Protein AF-A0A9D6TRB8-F1 (afdb_monomer_lite)

Foldseek 3Di:
DDDDDDDDDDDDDDPDPPPPPDPPFDFFDQQDALLCLLVPLVSVVVRLVRLQVVLVVLVVPPVQCVDPVSVLLSLLSQLLSCVSVVVLVSNVVSQQVNLVPDPDPLCNLPRCLLSVLQNQLCVVPPPDFCLDPSSLVSSLVSSLVSLVPDDLDPSNLVVLVVVLVVLVPDDLVVLSCCSVVPLVVVCVVVVTDGSVSSSSSSVSSSCVRPVVSNSVSSNVSSVVSNVPHDDD

Sequence (232 aa):
MIRTLRIMTVLSSAMAVSLCPAREEPMFAMPAAPLELVSNEARFRSFAENVRTEVERLFGVPAAVDDRATLSLLLSTRVHLAHHFGDDEKAISTAAWIRTLQADPALRAFAGLTTLASVEARRQNPGMAPGDAKSRESFFREFTRQLASLPRTPAIAAMLRGQREKIAGLTKETLLAETRDVIIPALERRGHCGLAEADQLVRVRHRLVSILPVRTETLQALDAAIAARPAS

Structure (mmCIF, N/CA/C/O backbone):
data_AF-A0A9D6TRB8-F1
#
_entry.id   AF-A0A9D6TRB8-F1
#
loop_
_atom_site.group_PDB
_atom_site.id
_atom_site.type_symbol
_atom_site.label_atom_id
_atom_site.label_alt_id
_atom_site.label_comp_id
_atom_site.label_asym_id
_atom_site.label_entity_id
_atom_site.label_seq_id
_atom_site.pdbx_PDB_ins_code
_atom_site.Cartn_x
_atom_site.Cartn_y
_atom_site.Cartn_z
_atom_site.occupancy
_atom_site.B_iso_or_equiv
_atom_site.auth_seq_id
_atom_site.auth_comp_id
_atom_site.auth_asym_id
_atom_site.auth_atom_id
_atom_site.pdbx_PDB_model_num
ATOM 1 N N . MET A 1 1 ? -86.230 -27.610 -11.001 1.00 41.62 1 MET A N 1
ATOM 2 C CA . MET A 1 1 ? -85.222 -27.923 -12.038 1.00 41.62 1 MET A CA 1
ATOM 3 C C . MET A 1 1 ? -84.054 -26.965 -11.886 1.00 41.62 1 MET A C 1
ATOM 5 O O . MET A 1 1 ? -84.265 -25.773 -11.727 1.00 41.62 1 MET A O 1
ATOM 9 N N . ILE A 1 2 ? -82.854 -27.531 -11.836 1.00 36.84 2 ILE A N 1
ATOM 10 C CA . ILE A 1 2 ? -81.553 -26.916 -11.543 1.00 36.84 2 ILE A CA 1
ATOM 11 C C . ILE A 1 2 ? -81.000 -26.200 -12.791 1.00 36.84 2 ILE A C 1
ATOM 13 O O . ILE A 1 2 ? -81.105 -26.778 -13.870 1.00 36.84 2 ILE A O 1
ATOM 17 N N . ARG A 1 3 ? -80.364 -25.021 -12.637 1.00 36.47 3 ARG A N 1
ATOM 18 C CA . ARG A 1 3 ? -79.036 -24.642 -13.207 1.00 36.47 3 ARG A CA 1
ATOM 19 C C . ARG A 1 3 ? -78.731 -23.148 -12.969 1.00 36.47 3 ARG A C 1
ATOM 21 O O . ARG A 1 3 ? -79.470 -22.296 -13.434 1.00 36.47 3 ARG A O 1
ATOM 28 N N . THR A 1 4 ? -77.814 -22.796 -12.061 1.00 37.50 4 THR A N 1
ATOM 29 C CA . THR A 1 4 ? -76.340 -22.654 -12.212 1.00 37.50 4 THR A CA 1
ATOM 30 C C . THR A 1 4 ? -75.925 -21.239 -12.646 1.00 37.50 4 THR A C 1
ATOM 32 O O . THR A 1 4 ? -75.771 -20.971 -13.833 1.00 37.50 4 THR A O 1
ATOM 35 N N . LEU A 1 5 ? -75.673 -20.359 -11.667 1.00 35.06 5 LEU A N 1
ATOM 36 C CA . LEU A 1 5 ? -74.871 -19.143 -11.846 1.00 35.06 5 LEU A CA 1
ATOM 37 C C . LEU A 1 5 ? -73.410 -19.451 -11.486 1.00 35.06 5 LEU A C 1
ATOM 39 O O . LEU A 1 5 ? -73.113 -19.929 -10.392 1.00 35.06 5 LEU A O 1
ATOM 43 N N . ARG A 1 6 ? -72.505 -19.178 -12.426 1.00 42.34 6 ARG A N 1
ATOM 44 C CA . ARG A 1 6 ? -71.048 -19.225 -12.262 1.00 42.34 6 ARG A CA 1
ATOM 45 C C . ARG A 1 6 ? -70.606 -17.867 -11.706 1.00 42.34 6 ARG A C 1
ATOM 47 O O . ARG A 1 6 ? -70.752 -16.869 -12.401 1.00 42.34 6 ARG A O 1
ATOM 54 N N . ILE A 1 7 ? -70.065 -17.824 -10.491 1.00 40.56 7 ILE A N 1
ATOM 55 C CA . ILE A 1 7 ? -69.342 -16.652 -9.976 1.00 40.56 7 ILE A CA 1
ATOM 56 C C . ILE A 1 7 ? -67.868 -17.039 -9.892 1.00 40.56 7 ILE A C 1
ATOM 58 O O . ILE A 1 7 ? -67.504 -18.006 -9.227 1.00 40.56 7 ILE A O 1
ATOM 62 N N . MET A 1 8 ? -67.041 -16.313 -10.643 1.00 32.62 8 MET A N 1
ATOM 63 C CA . MET A 1 8 ? -65.587 -16.425 -10.635 1.00 32.62 8 MET A CA 1
ATOM 64 C C . MET A 1 8 ? -65.042 -15.842 -9.330 1.00 32.62 8 MET A C 1
ATOM 66 O O . MET A 1 8 ? -65.220 -14.659 -9.051 1.00 32.62 8 MET A O 1
ATOM 70 N N . THR A 1 9 ? -64.359 -16.666 -8.542 1.00 36.53 9 THR A N 1
ATOM 71 C CA . THR A 1 9 ? -63.548 -16.216 -7.410 1.00 36.53 9 THR A CA 1
ATOM 72 C C . THR A 1 9 ? -62.219 -15.685 -7.940 1.00 36.53 9 THR A C 1
ATOM 74 O O . THR A 1 9 ? -61.437 -16.429 -8.530 1.00 36.53 9 THR A O 1
ATOM 77 N N . VAL A 1 10 ? -61.960 -14.393 -7.738 1.00 37.56 10 VAL A N 1
ATOM 78 C CA . VAL A 1 10 ? -60.645 -13.781 -7.955 1.00 37.56 10 VAL A CA 1
ATOM 79 C C . VAL A 1 10 ? -59.776 -14.119 -6.744 1.00 37.56 10 VAL A C 1
ATOM 81 O O . VAL A 1 10 ? -59.992 -13.601 -5.651 1.00 37.56 10 VAL A O 1
ATOM 84 N N . LEU A 1 11 ? -58.808 -15.017 -6.929 1.00 35.69 11 LEU A N 1
ATOM 85 C CA . LEU A 1 11 ? -57.727 -15.243 -5.971 1.00 35.69 11 LEU A CA 1
ATOM 86 C C . LEU A 1 11 ? -56.734 -14.082 -6.087 1.00 35.69 11 LEU A C 1
ATOM 88 O O . LEU A 1 11 ? -55.970 -13.991 -7.046 1.00 35.69 11 LEU A O 1
ATOM 92 N N . SER A 1 12 ? -56.776 -13.179 -5.109 1.00 35.12 12 SER A N 1
ATOM 93 C CA . SER A 1 12 ? -55.742 -12.170 -4.892 1.00 35.12 12 SER A CA 1
ATOM 94 C C . SER A 1 12 ? -54.513 -12.858 -4.293 1.00 35.12 12 SER A C 1
ATOM 96 O O . SER A 1 12 ? -54.489 -13.184 -3.106 1.00 35.12 12 SER A O 1
ATOM 98 N N . SER A 1 13 ? -53.507 -13.136 -5.125 1.00 40.38 13 SER A N 1
ATOM 99 C CA . SER A 1 13 ? -52.179 -13.544 -4.662 1.00 40.38 13 SER A CA 1
ATOM 100 C C . SER A 1 13 ? -51.471 -12.335 -4.061 1.00 40.38 13 SER A C 1
ATOM 102 O O . SER A 1 13 ? -50.967 -11.476 -4.783 1.00 40.38 13 SER A O 1
ATOM 104 N N . ALA A 1 14 ? -51.409 -12.279 -2.732 1.00 39.12 14 ALA A N 1
ATOM 105 C CA . ALA A 1 14 ? -50.480 -11.407 -2.033 1.00 39.12 14 ALA A CA 1
ATOM 106 C C . ALA A 1 14 ? -49.049 -11.866 -2.356 1.00 39.12 14 ALA A C 1
ATOM 108 O O . ALA A 1 14 ? -48.602 -12.920 -1.901 1.00 39.12 14 ALA A O 1
ATOM 109 N N . MET A 1 15 ? -48.335 -11.090 -3.174 1.00 41.03 15 MET A N 1
ATOM 110 C CA . MET A 1 15 ? -46.894 -11.249 -3.324 1.00 41.03 15 MET A CA 1
ATOM 111 C C . MET A 1 15 ? -46.234 -10.895 -1.994 1.00 41.03 15 MET A C 1
ATOM 113 O O . MET A 1 15 ? -46.224 -9.736 -1.580 1.00 41.03 15 MET A O 1
ATOM 117 N N . ALA A 1 16 ? -45.676 -11.903 -1.329 1.00 42.03 16 ALA A N 1
ATOM 118 C CA . ALA A 1 16 ? -44.706 -11.689 -0.274 1.00 42.03 16 ALA A CA 1
ATOM 119 C C . ALA A 1 16 ? -43.491 -10.989 -0.898 1.00 42.03 16 ALA A C 1
ATOM 121 O O . ALA A 1 16 ? -42.696 -11.605 -1.608 1.00 42.03 16 ALA A O 1
ATOM 122 N N . VAL A 1 17 ? -43.374 -9.682 -0.661 1.00 41.81 17 VAL A N 1
ATOM 123 C CA . VAL A 1 17 ? -42.130 -8.947 -0.870 1.00 41.81 17 VAL A CA 1
ATOM 124 C C . VAL A 1 17 ? -41.112 -9.586 0.067 1.00 41.81 17 VAL A C 1
ATOM 126 O O . VAL A 1 17 ? -41.151 -9.382 1.279 1.00 41.81 17 VAL A O 1
ATOM 129 N N . SER A 1 18 ? -40.236 -10.420 -0.491 1.00 45.31 18 SER A N 1
ATOM 130 C CA . SER A 1 18 ? -39.032 -10.861 0.197 1.00 45.31 18 SER A CA 1
ATOM 131 C C . SER A 1 18 ? -38.157 -9.623 0.370 1.00 45.31 18 SER A C 1
ATOM 133 O O . SER A 1 18 ? -37.442 -9.203 -0.537 1.00 45.31 18 SER A O 1
ATOM 135 N N . LEU A 1 19 ? -38.309 -8.969 1.519 1.00 42.06 19 LEU A N 1
ATOM 136 C CA . LEU A 1 19 ? -37.382 -7.957 1.987 1.00 42.06 19 LEU A CA 1
ATOM 137 C C . LEU A 1 19 ? -36.061 -8.688 2.226 1.00 42.06 19 LEU A C 1
ATOM 139 O O . LEU A 1 19 ? -35.900 -9.359 3.244 1.00 42.06 19 LEU A O 1
ATOM 143 N N . CYS A 1 20 ? -35.128 -8.602 1.275 1.00 38.22 20 CYS A N 1
ATOM 144 C CA . CYS A 1 20 ? -33.730 -8.873 1.588 1.00 38.22 20 CYS A CA 1
ATOM 145 C C . CYS A 1 20 ? -33.394 -8.056 2.844 1.00 38.22 20 CYS A C 1
ATOM 147 O O . CYS A 1 20 ? -33.641 -6.844 2.833 1.00 38.22 20 CYS A O 1
ATOM 149 N N . PRO A 1 21 ? -32.880 -8.670 3.924 1.00 47.03 21 PRO A N 1
ATOM 150 C CA . PRO A 1 21 ? -32.434 -7.897 5.069 1.00 47.03 21 PRO A CA 1
ATOM 151 C C . PRO A 1 21 ? -31.421 -6.867 4.569 1.00 47.03 21 PRO A C 1
ATOM 153 O O . PRO A 1 21 ? -30.552 -7.189 3.751 1.00 47.03 21 PRO A O 1
ATOM 156 N N . ALA A 1 22 ? -31.594 -5.614 4.996 1.00 51.00 22 ALA A N 1
ATOM 157 C CA . ALA A 1 22 ? -30.673 -4.539 4.671 1.00 51.00 22 ALA A CA 1
ATOM 158 C C . ALA A 1 22 ? -29.252 -5.023 4.974 1.00 51.00 22 ALA A C 1
ATOM 160 O O . ALA A 1 22 ? -28.992 -5.569 6.045 1.00 51.00 22 ALA A O 1
ATOM 161 N N . ARG A 1 23 ? -28.360 -4.897 3.992 1.00 61.97 23 ARG A N 1
ATOM 162 C CA . ARG A 1 23 ? -26.969 -5.332 4.103 1.00 61.97 23 ARG A CA 1
ATOM 163 C C . ARG A 1 23 ? -26.335 -4.508 5.223 1.00 61.97 23 ARG A C 1
ATOM 165 O O . ARG A 1 23 ? -26.042 -3.338 5.008 1.00 61.97 23 ARG A O 1
ATOM 172 N N . GLU A 1 24 ? -26.215 -5.083 6.419 1.00 69.06 24 GLU A N 1
ATOM 173 C CA . GLU A 1 24 ? -25.592 -4.406 7.556 1.00 69.06 24 GLU A CA 1
ATOM 174 C C . GLU A 1 24 ? -24.147 -4.086 7.184 1.00 69.06 24 GLU A C 1
ATOM 176 O O . GLU A 1 24 ? -23.311 -4.972 6.994 1.00 69.06 24 GLU A O 1
ATOM 181 N N . GLU A 1 25 ? -23.880 -2.801 6.983 1.00 82.06 25 GLU A N 1
ATOM 182 C CA . GLU A 1 25 ? -22.551 -2.320 6.657 1.00 82.06 25 GLU A CA 1
ATOM 183 C C . GLU A 1 25 ? -21.696 -2.306 7.927 1.00 82.06 25 GLU A C 1
ATOM 185 O O . GLU A 1 25 ? -22.164 -1.824 8.963 1.00 82.06 25 GLU A O 1
ATOM 190 N N . PRO A 1 26 ? -20.449 -2.806 7.880 1.00 87.94 26 PRO A N 1
ATOM 191 C CA . PRO A 1 26 ? -19.580 -2.789 9.046 1.00 87.94 26 PRO A CA 1
ATOM 192 C C . PRO A 1 26 ? -19.335 -1.355 9.520 1.00 87.94 26 PRO A C 1
ATOM 194 O O . PRO A 1 26 ? -19.038 -0.458 8.726 1.00 87.94 26 PRO A O 1
ATOM 197 N N . MET A 1 27 ? -19.420 -1.162 10.833 1.00 92.88 27 MET A N 1
ATOM 198 C CA . MET A 1 27 ? -19.108 0.097 11.498 1.00 92.88 27 MET A CA 1
ATOM 199 C C . MET A 1 27 ? -17.878 -0.095 12.378 1.00 92.88 27 MET A C 1
ATOM 201 O O . MET A 1 27 ? -17.864 -0.953 13.260 1.00 92.88 27 MET A O 1
ATOM 205 N N . PHE A 1 28 ? -16.854 0.724 12.159 1.00 94.75 28 PHE A 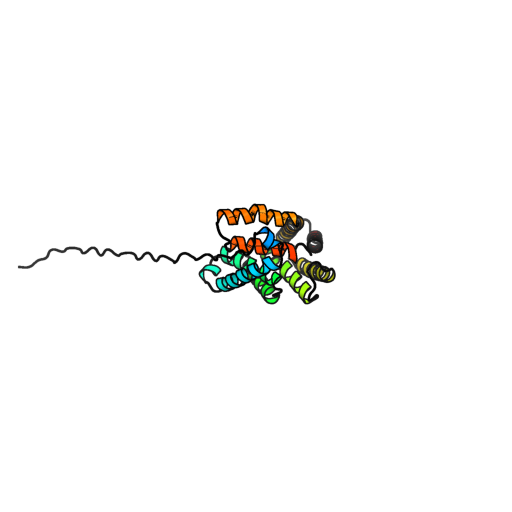N 1
ATOM 206 C CA . PHE A 1 28 ? -15.590 0.621 12.882 1.00 94.75 28 PHE A CA 1
ATOM 207 C C . PHE A 1 28 ? -15.508 1.691 13.970 1.00 94.75 28 PHE A C 1
ATOM 209 O O . PHE A 1 28 ? -15.674 2.886 13.713 1.00 94.75 28 PHE A O 1
ATOM 216 N N . ALA A 1 29 ? -15.224 1.263 15.201 1.00 93.12 29 ALA A N 1
ATOM 217 C CA . ALA A 1 29 ? -15.011 2.180 16.313 1.00 93.12 29 ALA A CA 1
ATOM 218 C C . ALA A 1 29 ? -13.702 2.959 16.120 1.00 93.12 29 ALA A C 1
ATOM 220 O O . ALA A 1 29 ? -12.655 2.371 15.853 1.00 93.12 29 ALA A O 1
ATOM 221 N N . MET A 1 30 ? -13.755 4.278 16.297 1.00 94.62 30 MET A N 1
ATOM 222 C CA . MET A 1 30 ? -12.617 5.183 16.119 1.00 94.62 30 MET A CA 1
ATOM 223 C C . MET A 1 30 ? -12.086 5.618 17.495 1.00 94.62 30 MET A C 1
ATOM 225 O O . MET A 1 30 ? -12.679 6.500 18.114 1.00 94.62 30 MET A O 1
ATOM 229 N N . PRO A 1 31 ? -10.987 5.029 18.009 1.00 94.06 31 PRO A N 1
ATOM 230 C CA . PRO A 1 31 ? -10.492 5.324 19.358 1.00 94.06 31 PRO A CA 1
ATOM 231 C C . PRO A 1 31 ? -9.765 6.675 19.469 1.00 94.06 31 PRO A C 1
ATOM 233 O O . PRO A 1 31 ? -9.330 7.051 20.556 1.00 94.06 31 PRO A O 1
ATOM 236 N N . ALA A 1 32 ? -9.577 7.374 18.349 1.00 96.00 32 ALA A N 1
ATOM 237 C CA . ALA A 1 32 ? -8.948 8.684 18.259 1.00 96.00 32 ALA A CA 1
ATOM 238 C C . ALA A 1 32 ? -9.371 9.387 16.959 1.00 96.00 32 ALA A C 1
ATOM 240 O O . ALA A 1 32 ? -9.968 8.772 16.070 1.00 96.00 32 ALA A O 1
ATOM 241 N N . ALA A 1 33 ? -9.023 10.668 16.827 1.00 97.31 33 ALA A N 1
ATOM 242 C CA . ALA A 1 33 ? -9.249 11.416 15.594 1.00 97.31 33 ALA A CA 1
ATOM 243 C C . ALA A 1 33 ? -8.442 10.818 14.415 1.00 97.31 33 ALA A C 1
ATOM 245 O O . ALA A 1 33 ? -7.325 10.338 14.631 1.00 97.31 33 ALA A O 1
ATOM 246 N N . PRO A 1 34 ? -8.932 10.897 13.160 1.00 97.81 34 PRO A N 1
ATOM 247 C CA . PRO A 1 34 ? -8.269 10.322 11.980 1.00 97.81 34 PRO A CA 1
ATOM 248 C C . PRO A 1 34 ? -6.774 10.643 11.844 1.00 97.81 34 PRO A C 1
ATOM 250 O O . PRO A 1 34 ? -5.964 9.755 11.586 1.00 97.81 34 PRO A O 1
ATOM 253 N N . LEU A 1 35 ? -6.386 11.900 12.079 1.00 98.06 35 LEU A N 1
ATOM 254 C CA . LEU A 1 35 ? -4.984 12.326 12.032 1.00 98.06 35 LEU A CA 1
ATOM 255 C C . LEU A 1 35 ? -4.116 11.673 13.114 1.00 98.06 35 LEU A C 1
ATOM 257 O O . LEU A 1 35 ? -2.961 11.321 12.854 1.00 98.06 35 LEU A O 1
ATOM 261 N N . GLU A 1 36 ? -4.662 11.506 14.319 1.00 97.50 36 GLU A N 1
ATOM 262 C CA . GLU A 1 36 ? -3.974 10.823 15.413 1.00 97.50 36 GLU A CA 1
ATOM 263 C C . GLU A 1 36 ? -3.849 9.328 15.104 1.00 97.50 36 GLU A C 1
ATOM 265 O O . GLU A 1 36 ? -2.770 8.768 15.287 1.00 97.50 36 GLU A O 1
ATOM 270 N N . LEU A 1 37 ? -4.892 8.702 14.543 1.00 97.06 37 LEU A N 1
ATOM 271 C CA . LEU A 1 37 ? -4.861 7.294 14.134 1.00 97.06 37 LEU A CA 1
ATOM 272 C C . LEU A 1 37 ? -3.761 7.009 13.113 1.00 97.06 37 LEU A C 1
ATOM 274 O O . LEU A 1 37 ? -3.006 6.062 13.288 1.00 97.06 37 LEU A O 1
ATOM 278 N N . VAL A 1 38 ? -3.618 7.809 12.055 1.00 97.75 38 VAL A N 1
ATOM 279 C CA . VAL A 1 38 ? -2.589 7.524 11.035 1.00 97.75 38 VAL A CA 1
ATOM 280 C C . VAL A 1 38 ? -1.168 7.843 11.518 1.00 97.75 38 VAL A C 1
ATOM 282 O O . VAL A 1 38 ? -0.194 7.280 11.007 1.00 97.75 38 VAL A O 1
ATOM 285 N N . SER A 1 39 ? -1.023 8.704 12.528 1.00 96.69 39 SER A N 1
ATOM 286 C CA . SER A 1 39 ? 0.282 9.191 12.998 1.00 96.69 39 SER A CA 1
ATOM 287 C C . SER A 1 39 ? 0.816 8.436 14.218 1.00 96.69 39 SER A C 1
ATOM 289 O O . SER A 1 39 ? 2.027 8.232 14.322 1.00 96.69 39 SER A O 1
ATOM 291 N N . ASN A 1 40 ? -0.055 7.979 15.119 1.00 96.50 40 ASN A N 1
ATOM 292 C CA . ASN A 1 40 ? 0.312 7.346 16.384 1.00 96.50 40 ASN A CA 1
ATOM 293 C C . ASN A 1 40 ? 0.116 5.825 16.325 1.00 96.50 40 ASN A C 1
ATOM 295 O O . ASN A 1 40 ? -0.984 5.332 16.093 1.00 96.50 40 ASN A O 1
ATOM 299 N N . GLU A 1 41 ? 1.181 5.066 16.584 1.00 95.50 41 GLU A N 1
ATOM 300 C CA . GLU A 1 41 ? 1.144 3.604 16.510 1.00 95.50 41 GLU A CA 1
ATOM 301 C C . GLU A 1 41 ? 0.200 2.958 17.526 1.00 95.50 41 GLU A C 1
ATOM 303 O O . GLU A 1 41 ? -0.554 2.060 17.162 1.00 95.50 41 GLU A O 1
ATOM 308 N N . ALA A 1 42 ? 0.223 3.410 18.780 1.00 94.88 42 ALA A N 1
ATOM 309 C CA . ALA A 1 42 ? -0.594 2.823 19.837 1.00 94.88 42 ALA A CA 1
ATOM 310 C C . ALA A 1 42 ? -2.088 3.026 19.552 1.00 94.88 42 ALA A C 1
ATOM 312 O O . ALA A 1 42 ? -2.875 2.091 19.674 1.00 94.88 42 ALA A O 1
ATOM 313 N N . ARG A 1 43 ? -2.466 4.227 19.094 1.00 95.06 43 ARG A N 1
ATOM 314 C CA . ARG A 1 43 ? -3.847 4.531 18.689 1.00 95.06 43 ARG A CA 1
ATOM 315 C C . ARG A 1 43 ? -4.266 3.740 17.458 1.00 95.06 43 ARG A C 1
ATOM 317 O O . ARG A 1 43 ? -5.365 3.188 17.433 1.00 95.06 43 ARG A O 1
ATOM 324 N N . PHE A 1 44 ? -3.382 3.655 16.464 1.00 98.00 44 PHE A N 1
ATOM 325 C CA . PHE A 1 44 ? -3.643 2.881 15.258 1.00 98.00 44 PHE A CA 1
ATOM 326 C C . PHE A 1 44 ? -3.856 1.401 15.564 1.00 98.00 44 PHE A C 1
ATOM 328 O O . PHE A 1 44 ? -4.736 0.789 14.972 1.00 98.00 44 PHE A O 1
ATOM 335 N N . ARG A 1 45 ? -3.074 0.820 16.480 1.00 97.06 45 ARG A N 1
ATOM 336 C CA . ARG A 1 45 ? -3.107 -0.620 16.753 1.00 97.06 45 ARG A CA 1
ATOM 337 C C . ARG A 1 45 ? -4.485 -1.088 17.211 1.00 97.06 45 ARG A C 1
ATOM 339 O O . ARG A 1 45 ? -5.014 -2.027 16.627 1.00 97.06 45 ARG A O 1
ATOM 346 N N . SER A 1 46 ? -5.100 -0.395 18.171 1.00 94.81 46 SER A N 1
ATOM 347 C CA . SER A 1 46 ? -6.449 -0.738 18.647 1.00 94.81 46 SER A CA 1
ATOM 348 C C . SER A 1 46 ? -7.505 -0.623 17.543 1.00 94.81 46 SER A C 1
ATOM 350 O O . SER A 1 46 ? -8.381 -1.477 17.427 1.00 94.81 46 SER A O 1
ATOM 352 N N . PHE A 1 47 ? -7.401 0.404 16.694 1.00 97.94 47 PHE A N 1
ATOM 353 C CA . PHE A 1 47 ? -8.258 0.534 15.515 1.00 97.94 47 PHE A CA 1
ATOM 354 C C . PHE A 1 47 ? -8.037 -0.627 14.530 1.00 97.94 47 PHE A C 1
ATOM 356 O O . PHE A 1 47 ? -8.984 -1.294 14.123 1.00 97.94 47 PHE A O 1
ATOM 363 N N . ALA A 1 48 ? -6.782 -0.927 14.199 1.00 98.31 48 ALA A N 1
ATOM 364 C CA . ALA A 1 48 ? -6.395 -1.977 13.265 1.00 98.31 48 ALA A CA 1
ATOM 365 C C . ALA A 1 48 ? -6.817 -3.381 13.727 1.00 98.31 48 ALA A C 1
ATOM 367 O O . ALA A 1 48 ? -7.162 -4.211 12.890 1.00 98.31 48 ALA A O 1
ATOM 368 N N . GLU A 1 49 ? -6.814 -3.662 15.031 1.00 97.62 49 GLU A N 1
ATOM 369 C CA . GLU A 1 49 ? -7.294 -4.932 15.593 1.00 97.62 49 GLU A CA 1
ATOM 370 C C . GLU A 1 49 ? -8.802 -5.113 15.397 1.00 97.62 49 GLU A C 1
ATOM 372 O O . GLU A 1 49 ? -9.242 -6.191 14.980 1.00 97.62 49 GLU A O 1
ATOM 377 N N . ASN A 1 50 ? -9.582 -4.052 15.635 1.00 96.69 50 ASN A N 1
ATOM 378 C CA . ASN A 1 50 ? -11.018 -4.035 15.361 1.00 96.69 50 ASN A CA 1
ATOM 379 C C . ASN A 1 50 ? -11.278 -4.249 13.861 1.00 96.69 50 ASN A C 1
ATOM 381 O O . ASN A 1 50 ? -11.978 -5.193 13.487 1.00 96.69 50 ASN A O 1
ATOM 385 N N . VAL A 1 51 ? -10.616 -3.460 13.004 1.00 98.19 51 VAL A N 1
ATOM 386 C CA . VAL A 1 51 ? -10.766 -3.565 11.546 1.00 98.19 51 VAL A CA 1
ATOM 387 C C . VAL A 1 51 ? -10.380 -4.955 11.049 1.00 98.19 51 VAL A C 1
ATOM 389 O O . VAL A 1 51 ? -11.107 -5.542 10.253 1.00 98.19 51 VAL A O 1
ATOM 392 N N . ARG A 1 52 ? -9.272 -5.525 11.538 1.00 97.94 52 ARG A N 1
ATOM 393 C CA . ARG A 1 52 ? -8.832 -6.881 11.177 1.00 97.94 52 ARG A CA 1
ATOM 394 C C . ARG A 1 52 ? -9.892 -7.919 11.511 1.00 97.94 52 ARG A C 1
ATOM 396 O O . ARG A 1 52 ? -10.184 -8.764 10.674 1.00 97.94 52 ARG A O 1
ATOM 403 N N . THR A 1 53 ? -10.438 -7.864 12.722 1.00 96.62 53 THR A N 1
ATOM 404 C CA . THR A 1 53 ? -11.435 -8.834 13.194 1.00 96.62 53 THR A CA 1
ATOM 405 C C . THR A 1 53 ? -12.665 -8.818 12.295 1.00 96.62 53 THR A C 1
ATOM 407 O O . THR A 1 53 ? -13.111 -9.864 11.826 1.00 96.62 53 THR A O 1
ATOM 410 N N . GLU A 1 54 ? -13.159 -7.625 11.987 1.00 96.19 54 GLU A N 1
ATOM 411 C CA . GLU A 1 54 ? -14.363 -7.462 11.185 1.00 96.19 54 GLU A CA 1
ATOM 412 C C . GLU A 1 54 ? -14.129 -7.773 9.698 1.00 96.19 54 GLU A C 1
ATOM 414 O O . GLU A 1 54 ? -14.952 -8.433 9.068 1.00 96.19 54 GLU A O 1
ATOM 419 N N . VAL A 1 55 ? -12.973 -7.405 9.136 1.00 96.50 55 VAL A N 1
ATOM 420 C CA . VAL A 1 55 ? -12.591 -7.787 7.765 1.00 96.50 55 VAL A CA 1
ATOM 421 C C . VAL A 1 55 ? -12.527 -9.307 7.610 1.00 96.50 55 VAL A C 1
ATOM 423 O O . VAL A 1 55 ? -13.053 -9.841 6.635 1.00 96.50 55 VAL A O 1
ATOM 426 N N . GLU A 1 56 ? -11.924 -10.023 8.563 1.00 96.31 56 GLU A N 1
ATOM 427 C CA . GLU A 1 56 ? -11.866 -11.492 8.526 1.00 96.31 56 GLU A CA 1
ATOM 428 C C . GLU A 1 56 ? -13.261 -12.118 8.680 1.00 96.31 56 GLU A C 1
ATOM 430 O O . GLU A 1 56 ? -13.575 -13.077 7.976 1.00 96.31 56 GLU A O 1
ATOM 435 N N . ARG A 1 57 ? -14.138 -11.535 9.511 1.00 95.62 57 ARG A N 1
ATOM 436 C CA . ARG A 1 57 ? -15.549 -11.946 9.605 1.00 95.62 57 ARG A CA 1
ATOM 437 C C . ARG A 1 57 ? -16.275 -11.786 8.265 1.00 95.62 57 ARG A C 1
ATOM 439 O O . ARG A 1 57 ? -16.997 -12.693 7.853 1.00 95.62 57 ARG A O 1
ATOM 446 N N . LEU A 1 58 ? -16.069 -10.666 7.567 1.00 94.56 58 LEU A N 1
ATOM 447 C CA . LEU A 1 58 ? -16.728 -10.359 6.292 1.00 94.56 58 LEU A CA 1
ATOM 448 C C . LEU A 1 58 ? -16.300 -11.283 5.146 1.00 94.56 58 LEU A C 1
ATOM 450 O O . LEU A 1 58 ? -17.114 -11.551 4.267 1.00 94.56 58 LEU A O 1
ATOM 454 N N . PHE A 1 59 ? -15.087 -11.844 5.169 1.00 94.19 59 PHE A N 1
ATOM 455 C CA . PHE A 1 59 ? -14.709 -12.897 4.214 1.00 94.19 59 PHE A CA 1
ATOM 456 C C . PHE A 1 59 ? -15.556 -14.173 4.356 1.00 94.19 59 PHE A C 1
ATOM 458 O O . PHE A 1 59 ? -15.663 -14.934 3.397 1.00 94.19 59 PHE A O 1
ATOM 465 N N . GLY A 1 60 ? -16.178 -14.401 5.519 1.00 92.06 60 GLY A N 1
ATOM 466 C CA . GLY A 1 60 ? -17.135 -15.487 5.746 1.00 92.06 60 GLY A CA 1
ATOM 467 C C . GLY A 1 60 ? -18.576 -15.165 5.330 1.00 92.06 60 GLY A C 1
ATOM 468 O O . GLY A 1 60 ? -19.447 -16.019 5.476 1.00 92.06 60 GLY A O 1
ATOM 469 N N . VAL A 1 61 ? -18.854 -13.954 4.832 1.00 90.44 61 VAL A N 1
ATOM 470 C CA . VAL A 1 61 ? -20.197 -13.512 4.430 1.00 90.44 61 VAL A CA 1
ATOM 471 C C . VAL A 1 61 ? -20.310 -13.558 2.899 1.00 90.44 61 VAL A C 1
ATOM 473 O O . VAL A 1 61 ? -19.708 -12.709 2.240 1.00 90.44 61 VAL A O 1
ATOM 476 N N . PRO A 1 62 ? -21.112 -14.472 2.307 1.00 87.38 62 PRO A N 1
ATOM 477 C CA . PRO A 1 62 ? -21.217 -14.628 0.849 1.00 87.38 62 PRO A CA 1
ATOM 478 C C . PRO A 1 62 ? -21.509 -13.314 0.119 1.00 87.38 62 PRO A C 1
ATOM 480 O O . PRO A 1 62 ? -20.780 -12.911 -0.781 1.00 87.38 62 PRO A O 1
ATOM 483 N N . ALA A 1 63 ? -22.488 -12.551 0.618 1.00 82.75 63 ALA A N 1
ATOM 484 C CA . ALA A 1 63 ? -22.855 -11.274 0.021 1.00 82.75 63 ALA A CA 1
ATOM 485 C C . ALA A 1 63 ? -21.683 -10.281 -0.040 1.00 82.75 63 ALA A C 1
ATOM 487 O O . ALA A 1 63 ? -21.640 -9.463 -0.950 1.00 82.75 63 ALA A O 1
ATOM 488 N N . ALA A 1 64 ? -20.745 -10.299 0.913 1.00 83.38 64 ALA A N 1
ATOM 489 C CA . ALA A 1 64 ? -19.592 -9.398 0.915 1.00 83.38 64 ALA A CA 1
ATOM 490 C C . ALA A 1 64 ? -18.528 -9.803 -0.119 1.00 83.38 64 ALA A C 1
ATOM 492 O O . ALA A 1 64 ? -17.907 -8.927 -0.719 1.00 83.38 64 ALA A O 1
ATOM 493 N N . VAL A 1 65 ? -18.343 -11.107 -0.352 1.00 87.69 65 VAL A N 1
ATOM 494 C CA . VAL A 1 65 ? -17.347 -11.628 -1.302 1.00 87.69 65 VAL A CA 1
ATOM 495 C C . VAL A 1 65 ? -17.851 -11.670 -2.747 1.00 87.69 65 VAL A C 1
ATOM 497 O O . VAL A 1 65 ? -17.041 -11.549 -3.664 1.00 87.69 65 VAL A O 1
ATOM 500 N N . ASP A 1 66 ? -19.167 -11.766 -2.954 1.00 90.19 66 ASP A N 1
ATOM 501 C CA . ASP A 1 66 ? -19.782 -11.761 -4.289 1.00 90.19 66 ASP A CA 1
ATOM 502 C C . ASP A 1 66 ? -19.784 -10.363 -4.932 1.00 90.19 66 ASP A C 1
ATOM 504 O O . ASP A 1 66 ? -19.748 -10.221 -6.157 1.00 90.19 66 ASP A O 1
ATOM 508 N N . ASP A 1 67 ? -19.783 -9.304 -4.118 1.00 91.62 67 ASP A N 1
ATOM 509 C CA . ASP A 1 67 ? -19.646 -7.936 -4.608 1.00 91.62 67 ASP A CA 1
ATOM 510 C C . ASP A 1 67 ? -18.175 -7.569 -4.829 1.00 91.62 67 ASP A C 1
ATOM 512 O O . ASP A 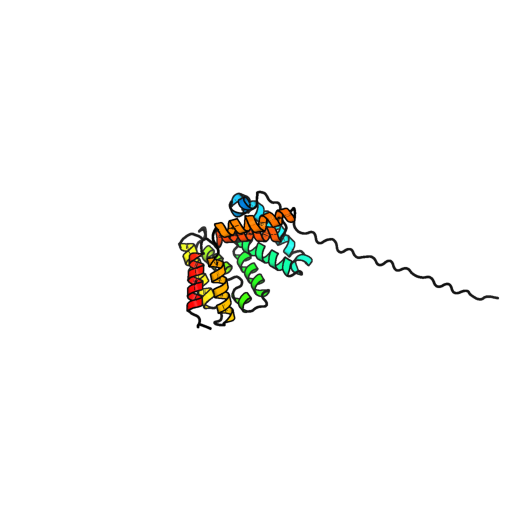1 67 ? -17.401 -7.379 -3.887 1.00 91.62 67 ASP A O 1
ATOM 516 N N . ARG A 1 68 ? -17.793 -7.392 -6.098 1.00 92.00 68 ARG A N 1
ATOM 517 C CA . ARG A 1 68 ? -16.408 -7.108 -6.500 1.00 92.00 68 ARG A CA 1
ATOM 518 C C . ARG A 1 68 ? -15.832 -5.857 -5.830 1.00 92.00 68 ARG A C 1
ATOM 520 O O . ARG A 1 68 ? -14.633 -5.838 -5.533 1.00 92.00 68 ARG A O 1
ATOM 527 N N . ALA A 1 69 ? -16.643 -4.820 -5.619 1.00 92.06 69 ALA A N 1
ATOM 528 C CA . ALA A 1 69 ? -16.189 -3.586 -4.981 1.00 92.06 69 ALA A CA 1
ATOM 529 C C . ALA A 1 69 ? -15.844 -3.832 -3.505 1.00 92.06 69 ALA A C 1
ATOM 531 O O . ALA A 1 69 ? -14.722 -3.542 -3.080 1.00 92.06 69 ALA A O 1
ATOM 532 N N . THR A 1 70 ? -16.763 -4.454 -2.761 1.00 94.06 70 THR A N 1
ATOM 533 C CA . THR A 1 70 ? -16.543 -4.848 -1.362 1.00 94.06 70 THR A CA 1
ATOM 534 C C . THR A 1 70 ? -15.356 -5.799 -1.226 1.00 94.06 70 THR A C 1
ATOM 536 O O . THR A 1 70 ? -14.458 -5.527 -0.431 1.00 94.06 70 THR A O 1
ATOM 539 N N . LEU A 1 71 ? -15.269 -6.856 -2.043 1.00 95.56 71 LEU A N 1
ATOM 540 C CA . LEU A 1 71 ? -14.145 -7.797 -2.009 1.00 95.56 71 LEU A CA 1
ATOM 541 C C . LEU A 1 71 ? -12.797 -7.097 -2.244 1.00 95.56 71 LEU A C 1
ATOM 543 O O . LEU A 1 71 ? -11.814 -7.388 -1.562 1.00 95.56 71 LEU A O 1
ATOM 547 N N . SER A 1 72 ? -12.743 -6.147 -3.181 1.00 94.69 72 SER A N 1
ATOM 548 C CA . SER A 1 72 ? -11.518 -5.388 -3.461 1.00 94.69 72 SER A CA 1
ATOM 549 C C . SER A 1 72 ? -11.076 -4.548 -2.258 1.00 94.69 72 SER A C 1
ATOM 551 O O . SER A 1 72 ? -9.882 -4.512 -1.949 1.00 94.69 72 SER A O 1
ATOM 553 N N . LEU A 1 73 ? -12.021 -3.915 -1.552 1.00 95.69 73 LEU A N 1
ATOM 554 C CA . LEU A 1 73 ? -11.740 -3.187 -0.312 1.00 95.69 73 LEU A CA 1
ATOM 555 C C . LEU A 1 73 ? -11.286 -4.133 0.803 1.00 95.69 73 LEU A C 1
ATOM 557 O O . LEU A 1 73 ? -10.269 -3.869 1.435 1.00 95.69 73 LEU A O 1
ATOM 561 N N . LEU A 1 74 ? -11.965 -5.267 1.002 1.00 97.81 74 LEU A N 1
ATOM 562 C CA . LEU A 1 74 ? -11.582 -6.257 2.014 1.00 97.81 74 LEU A CA 1
ATOM 563 C C . LEU A 1 74 ? -10.150 -6.762 1.803 1.00 97.81 74 LEU A C 1
ATOM 565 O O . LEU A 1 74 ? -9.366 -6.819 2.751 1.00 97.81 74 LEU A O 1
ATOM 569 N N . LEU A 1 75 ? -9.780 -7.093 0.563 1.00 98.31 75 LEU A N 1
ATOM 570 C CA . LEU A 1 75 ? -8.432 -7.561 0.233 1.00 98.31 75 LEU A CA 1
ATOM 571 C C . LEU A 1 75 ? -7.378 -6.462 0.394 1.00 98.31 75 LEU A C 1
ATOM 573 O O . LEU A 1 75 ? -6.303 -6.727 0.934 1.00 98.31 75 LEU A O 1
ATOM 577 N N . SER A 1 76 ? -7.691 -5.235 -0.034 1.00 97.62 76 SER A N 1
ATOM 578 C CA . SER A 1 76 ? -6.837 -4.059 0.168 1.00 97.62 76 SER A CA 1
ATOM 579 C C . SER A 1 76 ? -6.568 -3.817 1.656 1.00 97.62 76 SER A C 1
ATOM 581 O O . SER A 1 76 ? -5.413 -3.732 2.077 1.00 97.62 76 SER A O 1
ATOM 583 N N . THR A 1 77 ? -7.613 -3.790 2.480 1.00 98.44 77 THR A N 1
ATOM 584 C CA . THR A 1 77 ? -7.480 -3.616 3.928 1.00 98.44 77 THR A CA 1
ATOM 585 C C . THR A 1 77 ? -6.689 -4.763 4.549 1.00 98.44 77 THR A C 1
ATOM 587 O O . THR A 1 77 ? -5.750 -4.523 5.311 1.00 98.44 77 THR A O 1
ATOM 590 N N . ARG A 1 78 ? -6.996 -6.015 4.183 1.00 98.69 78 ARG A N 1
ATOM 591 C CA . ARG A 1 78 ? -6.339 -7.208 4.735 1.00 98.69 78 ARG A CA 1
ATOM 592 C C . ARG A 1 78 ? -4.837 -7.239 4.461 1.00 98.69 78 ARG A C 1
ATOM 594 O O . ARG A 1 78 ? -4.081 -7.525 5.386 1.00 98.69 78 ARG A O 1
ATOM 601 N N . VAL A 1 79 ? -4.381 -6.920 3.244 1.00 98.75 79 VAL A N 1
ATOM 602 C CA . VAL A 1 79 ? -2.937 -6.952 2.932 1.00 98.75 79 VAL A CA 1
ATOM 603 C C . VAL A 1 79 ? -2.164 -5.875 3.700 1.00 98.75 79 VAL A C 1
ATOM 605 O O . VAL A 1 79 ? -1.078 -6.139 4.218 1.00 98.75 79 VAL A O 1
ATOM 608 N N . HIS A 1 80 ? -2.732 -4.677 3.854 1.00 98.62 80 HIS A N 1
ATOM 609 C CA . HIS A 1 80 ? -2.097 -3.611 4.629 1.00 98.62 80 HIS A CA 1
ATOM 610 C C . HIS A 1 80 ? -2.071 -3.924 6.133 1.00 98.62 80 HIS A C 1
ATOM 612 O O . HIS A 1 80 ? -1.052 -3.691 6.788 1.00 98.62 80 HIS A O 1
ATOM 618 N N . LEU A 1 81 ? -3.151 -4.494 6.679 1.00 98.69 81 LEU A N 1
ATOM 619 C CA . LEU A 1 81 ? -3.184 -4.958 8.069 1.00 98.69 81 LEU A CA 1
ATOM 620 C C . LEU A 1 81 ? -2.176 -6.084 8.306 1.00 98.69 81 LEU A C 1
ATOM 622 O O . LEU A 1 81 ? -1.475 -6.061 9.314 1.00 98.69 81 LEU A O 1
ATOM 626 N N . ALA A 1 82 ? -2.044 -7.027 7.371 1.00 98.50 82 ALA A N 1
ATOM 627 C CA . ALA A 1 82 ? -1.049 -8.090 7.462 1.00 98.50 82 ALA A CA 1
ATOM 628 C C . ALA A 1 82 ? 0.377 -7.519 7.563 1.00 98.50 82 ALA A C 1
ATOM 630 O O . ALA A 1 82 ? 1.133 -7.904 8.452 1.00 98.50 82 ALA A O 1
ATOM 631 N N . HIS A 1 83 ? 0.717 -6.505 6.759 1.00 98.06 83 HIS A N 1
ATOM 632 C CA . HIS A 1 83 ? 1.991 -5.792 6.905 1.00 98.06 83 HIS A CA 1
ATOM 633 C C . HIS A 1 83 ? 2.155 -5.102 8.262 1.00 98.06 83 HIS A C 1
ATOM 635 O O . HIS A 1 83 ? 3.262 -5.110 8.810 1.00 98.06 83 HIS A O 1
ATOM 641 N N . HIS A 1 84 ? 1.083 -4.499 8.785 1.00 97.06 84 HIS A N 1
ATOM 642 C CA . HIS A 1 84 ? 1.108 -3.807 10.072 1.00 97.06 84 HIS A CA 1
ATOM 643 C C . HIS A 1 84 ? 1.365 -4.767 11.239 1.00 97.06 84 HIS A C 1
ATOM 645 O O . HIS A 1 84 ? 2.163 -4.457 12.118 1.00 97.06 84 HIS A O 1
ATOM 651 N N . PHE A 1 85 ? 0.739 -5.944 11.215 1.00 97.12 85 PHE A N 1
ATOM 652 C CA . PHE A 1 85 ? 0.910 -6.972 12.243 1.00 97.12 85 PHE A CA 1
ATOM 653 C C . PHE A 1 85 ? 2.103 -7.908 11.995 1.00 97.12 85 PHE A C 1
ATOM 655 O O . PHE A 1 85 ? 2.347 -8.791 12.810 1.00 97.12 85 PHE A O 1
ATOM 662 N N . GLY A 1 86 ? 2.847 -7.731 10.897 1.00 96.69 86 GLY A N 1
ATOM 663 C CA . GLY A 1 86 ? 3.955 -8.621 10.534 1.00 96.69 86 GLY A CA 1
ATOM 664 C C . GLY A 1 86 ? 3.514 -10.041 10.162 1.00 96.69 86 GLY A C 1
ATOM 665 O O . GLY A 1 86 ? 4.301 -10.973 10.285 1.00 96.69 86 GLY A O 1
ATOM 666 N N . ASP A 1 87 ? 2.266 -10.213 9.724 1.00 98.06 87 ASP A N 1
ATOM 667 C CA . ASP A 1 87 ? 1.719 -11.490 9.262 1.00 98.06 87 ASP A CA 1
ATOM 668 C C . ASP A 1 87 ? 2.103 -11.712 7.791 1.00 98.06 87 ASP A C 1
ATOM 670 O O . ASP A 1 87 ? 1.347 -11.424 6.858 1.00 98.06 87 ASP A O 1
ATOM 674 N N . ASP A 1 88 ? 3.341 -12.161 7.588 1.00 98.31 88 ASP A N 1
ATOM 675 C CA . ASP A 1 88 ? 3.950 -12.304 6.265 1.00 98.31 88 ASP A CA 1
ATOM 676 C C . ASP A 1 88 ? 3.191 -13.302 5.369 1.00 98.31 88 ASP A C 1
ATOM 678 O O . ASP A 1 88 ? 2.974 -13.029 4.186 1.00 98.31 88 ASP A O 1
ATOM 682 N N . GLU A 1 89 ? 2.724 -14.427 5.922 1.00 98.44 89 GLU A N 1
ATOM 683 C CA . GLU A 1 89 ? 1.959 -15.432 5.167 1.00 98.44 89 GLU A CA 1
ATOM 684 C C . GLU A 1 89 ? 0.605 -14.886 4.706 1.00 98.44 89 GLU A C 1
ATOM 686 O O . GLU A 1 89 ? 0.197 -15.066 3.549 1.00 98.44 89 GLU A O 1
ATOM 691 N N . LYS A 1 90 ? -0.095 -14.148 5.576 1.00 98.50 90 LYS A N 1
ATOM 692 C CA . LYS A 1 90 ? -1.349 -13.490 5.198 1.00 98.50 90 LYS A CA 1
ATOM 693 C C . LYS A 1 90 ? -1.123 -12.392 4.165 1.00 98.50 90 LYS A C 1
ATOM 695 O O . LYS A 1 90 ? -1.935 -12.262 3.247 1.00 98.50 90 LYS A O 1
ATOM 700 N N . ALA A 1 91 ? -0.032 -11.633 4.263 1.00 98.62 91 ALA A N 1
ATOM 701 C CA . ALA A 1 91 ? 0.304 -10.610 3.276 1.00 98.62 91 ALA A CA 1
ATOM 702 C C . ALA A 1 91 ? 0.547 -11.233 1.889 1.00 98.62 91 ALA A C 1
ATOM 704 O O . ALA A 1 91 ? -0.055 -10.792 0.907 1.00 98.62 91 ALA A O 1
ATOM 705 N N . ILE A 1 92 ? 1.357 -12.297 1.813 1.00 98.62 92 ILE A N 1
ATOM 706 C CA . ILE A 1 92 ? 1.654 -13.015 0.562 1.00 98.62 92 ILE A CA 1
ATOM 707 C C . ILE A 1 92 ? 0.384 -13.618 -0.042 1.00 98.62 92 ILE A C 1
ATOM 709 O O . ILE A 1 92 ? 0.087 -13.385 -1.216 1.00 98.62 92 ILE A O 1
ATOM 713 N N . SER A 1 93 ? -0.379 -14.378 0.747 1.00 98.50 93 SER A N 1
ATOM 714 C CA . SER A 1 93 ? -1.590 -15.052 0.260 1.00 98.50 93 SER A CA 1
ATOM 715 C C . SER A 1 93 ? -2.665 -14.056 -0.189 1.00 98.50 93 SER A C 1
ATOM 717 O O . SER A 1 93 ? -3.274 -14.240 -1.245 1.00 98.50 93 SER A O 1
ATOM 719 N N . THR A 1 94 ? -2.845 -12.947 0.535 1.00 98.62 94 THR A N 1
ATOM 720 C CA . THR A 1 94 ? -3.782 -11.884 0.137 1.00 98.62 94 THR A CA 1
ATOM 721 C C . THR A 1 94 ? -3.321 -11.183 -1.142 1.00 98.62 94 THR A C 1
ATOM 723 O O . THR A 1 94 ? -4.129 -10.958 -2.042 1.00 98.62 94 THR A O 1
ATOM 726 N N . ALA A 1 95 ? -2.024 -10.887 -1.282 1.00 98.44 95 ALA A N 1
ATOM 727 C CA . ALA A 1 95 ? -1.474 -10.309 -2.508 1.00 98.44 95 ALA A CA 1
ATOM 728 C C . ALA A 1 95 ? -1.636 -11.245 -3.719 1.00 98.44 95 ALA A C 1
ATOM 730 O O . ALA A 1 95 ? -1.950 -10.785 -4.821 1.00 98.44 95 ALA A O 1
ATOM 731 N N . ALA A 1 96 ? -1.481 -12.557 -3.517 1.00 98.25 96 ALA A N 1
ATOM 732 C CA . ALA A 1 96 ? -1.753 -13.556 -4.544 1.00 98.25 96 ALA A CA 1
ATOM 733 C C . ALA A 1 96 ? -3.233 -13.550 -4.956 1.00 98.25 96 ALA A C 1
ATOM 735 O O . ALA A 1 96 ? -3.524 -13.564 -6.150 1.00 98.25 96 ALA A O 1
ATOM 736 N N . TRP A 1 97 ? -4.165 -13.436 -4.006 1.00 98.00 97 TRP A N 1
ATOM 737 C CA . TRP A 1 97 ? -5.591 -13.323 -4.322 1.00 98.00 97 TRP A CA 1
ATOM 738 C C . TRP A 1 97 ? -5.913 -12.026 -5.083 1.00 98.00 97 TRP A C 1
ATOM 740 O O . TRP A 1 97 ? -6.564 -12.064 -6.124 1.00 98.00 97 TRP A O 1
ATOM 750 N N . ILE A 1 98 ? -5.372 -10.878 -4.664 1.00 97.88 98 ILE A N 1
ATOM 751 C CA . ILE A 1 98 ? -5.521 -9.616 -5.415 1.00 97.88 98 ILE A CA 1
ATOM 752 C C . ILE A 1 98 ? -5.045 -9.785 -6.862 1.00 97.88 98 ILE A C 1
ATOM 754 O O . ILE A 1 98 ? -5.696 -9.291 -7.788 1.00 97.88 98 ILE A O 1
ATOM 758 N N . ARG A 1 99 ? -3.930 -10.498 -7.066 1.00 97.44 99 ARG A N 1
ATOM 759 C CA . ARG A 1 99 ? -3.379 -10.792 -8.391 1.00 97.44 99 ARG A CA 1
ATOM 760 C C . ARG A 1 99 ? -4.337 -11.630 -9.241 1.00 97.44 99 ARG A C 1
ATOM 762 O O . ARG A 1 99 ? -4.524 -11.290 -10.408 1.00 97.44 99 ARG A O 1
ATOM 769 N N . THR A 1 100 ? -4.969 -12.674 -8.698 1.00 96.62 100 THR A N 1
ATOM 770 C CA . THR A 1 100 ? -5.899 -13.515 -9.482 1.00 96.62 100 THR A CA 1
ATOM 771 C C . THR A 1 100 ? -7.145 -12.757 -9.946 1.00 96.62 100 THR A C 1
ATOM 773 O O . THR A 1 100 ? -7.699 -13.088 -10.991 1.00 96.62 100 THR A O 1
ATOM 776 N N . LEU A 1 101 ? -7.544 -11.697 -9.235 1.00 95.69 101 LEU A N 1
ATOM 777 C CA . LEU A 1 101 ? -8.707 -10.871 -9.583 1.00 95.69 101 LEU A CA 1
ATOM 778 C C . LEU A 1 101 ? -8.445 -9.826 -10.681 1.00 95.69 101 LEU A C 1
ATOM 780 O O . LEU A 1 101 ? -9.397 -9.200 -11.171 1.00 95.69 101 LEU 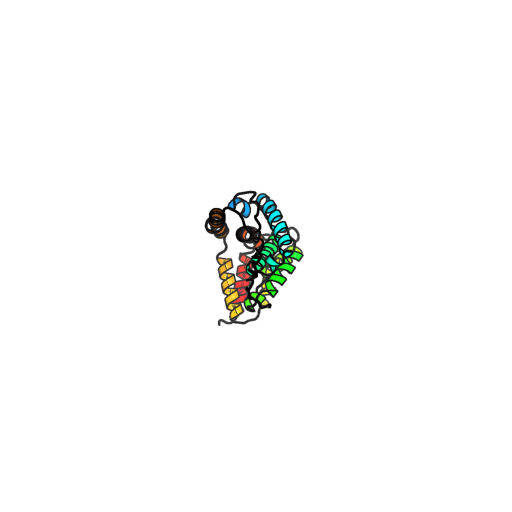A O 1
ATOM 784 N N . GLN A 1 102 ? -7.185 -9.603 -11.069 1.00 96.38 102 GLN A N 1
ATOM 785 C CA . GLN A 1 102 ? -6.839 -8.632 -12.109 1.00 96.38 102 GLN A CA 1
ATOM 786 C C . GLN A 1 102 ? -7.157 -9.197 -13.493 1.00 96.38 102 GLN A C 1
ATOM 788 O O . GLN A 1 102 ? -6.569 -10.197 -13.905 1.00 96.38 102 GLN A O 1
ATOM 793 N N . ALA A 1 103 ? -8.060 -8.542 -14.227 1.00 95.12 103 ALA A N 1
ATOM 794 C CA . ALA A 1 103 ? -8.361 -8.887 -15.617 1.00 95.12 103 ALA A CA 1
ATOM 795 C C . ALA A 1 103 ? -7.263 -8.390 -16.573 1.00 95.12 103 ALA A C 1
ATOM 797 O O . ALA A 1 103 ? -6.834 -9.130 -17.455 1.00 95.12 103 ALA A O 1
ATOM 798 N N . ASP A 1 104 ? -6.774 -7.168 -16.347 1.00 96.06 104 ASP A N 1
ATOM 799 C CA . ASP A 1 104 ? -5.684 -6.558 -17.106 1.00 96.06 104 ASP A CA 1
ATOM 800 C C . ASP A 1 104 ? -4.349 -7.286 -16.816 1.00 96.06 104 ASP A C 1
ATOM 802 O O . ASP A 1 104 ? -3.931 -7.364 -15.652 1.00 96.06 104 ASP A O 1
ATOM 806 N N . PRO A 1 105 ? -3.655 -7.819 -17.841 1.00 96.44 105 PRO A N 1
ATOM 807 C CA . PRO A 1 105 ? -2.388 -8.526 -17.662 1.00 96.44 105 PRO A CA 1
ATOM 808 C C . PRO A 1 105 ? -1.259 -7.680 -17.059 1.00 96.44 105 PRO A C 1
ATOM 810 O O . PRO A 1 105 ? -0.441 -8.211 -16.306 1.00 96.44 105 PRO A O 1
ATOM 813 N N . ALA A 1 106 ? -1.196 -6.380 -17.361 1.00 95.44 106 ALA A N 1
ATOM 814 C CA . ALA A 1 106 ? -0.206 -5.476 -16.787 1.00 95.44 106 ALA A CA 1
ATOM 815 C C . ALA A 1 106 ? -0.498 -5.218 -15.303 1.00 95.44 106 ALA A C 1
ATOM 817 O O . ALA A 1 106 ? 0.419 -5.314 -14.485 1.00 95.44 106 ALA A O 1
ATOM 818 N N . LEU A 1 107 ? -1.764 -4.991 -1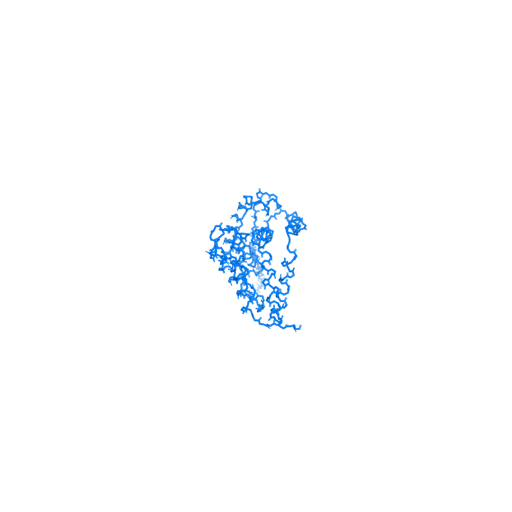4.924 1.00 96.00 107 LEU A N 1
ATOM 819 C CA . LEU A 1 107 ? -2.145 -4.907 -13.504 1.00 96.00 107 LEU A CA 1
ATOM 820 C C . LEU A 1 107 ? -1.848 -6.215 -12.766 1.00 96.00 107 LEU A C 1
ATOM 822 O O . LEU A 1 107 ? -1.307 -6.188 -11.661 1.00 96.00 107 LEU A O 1
ATOM 826 N N . ARG A 1 108 ? -2.139 -7.364 -13.385 1.00 97.44 108 ARG A N 1
ATOM 827 C CA . ARG A 1 108 ? -1.831 -8.685 -12.822 1.00 97.44 108 ARG A CA 1
ATOM 828 C C . ARG A 1 108 ? -0.334 -8.865 -12.573 1.00 97.44 108 ARG A C 1
ATOM 830 O O . ARG A 1 108 ? 0.047 -9.335 -11.505 1.00 97.44 108 ARG A O 1
ATOM 837 N N . ALA A 1 109 ? 0.511 -8.480 -13.527 1.00 96.69 109 ALA A N 1
ATOM 838 C CA . ALA A 1 109 ? 1.961 -8.602 -13.396 1.00 96.69 109 ALA A CA 1
ATOM 839 C C . ALA A 1 109 ? 2.527 -7.731 -12.257 1.00 96.69 109 ALA A C 1
ATOM 841 O O . ALA A 1 109 ? 3.465 -8.143 -11.582 1.00 96.69 109 ALA A O 1
ATOM 842 N N . PHE A 1 110 ? 1.930 -6.561 -12.008 1.00 95.06 110 PHE A N 1
ATOM 843 C CA . PHE A 1 110 ? 2.338 -5.648 -10.933 1.00 95.06 110 PHE A CA 1
ATOM 844 C C . PHE A 1 110 ? 1.726 -5.943 -9.565 1.00 95.06 110 PHE A C 1
ATOM 846 O O . PHE A 1 110 ? 2.268 -5.520 -8.540 1.00 95.06 110 PHE A O 1
ATOM 853 N N . ALA A 1 111 ? 0.584 -6.625 -9.522 1.00 95.94 111 ALA A N 1
ATOM 854 C CA . ALA A 1 111 ? -0.117 -6.887 -8.277 1.00 95.94 111 ALA A CA 1
ATOM 855 C C . ALA A 1 111 ? 0.793 -7.641 -7.296 1.00 95.94 111 ALA A C 1
ATOM 857 O O . ALA A 1 111 ? 1.305 -8.719 -7.605 1.00 95.94 111 ALA A O 1
ATOM 858 N N . GLY A 1 112 ? 0.992 -7.067 -6.108 1.00 96.88 112 GLY A N 1
ATOM 859 C CA . GLY A 1 112 ? 1.720 -7.688 -5.003 1.00 96.88 112 GLY A CA 1
ATOM 860 C C . GLY A 1 112 ? 3.244 -7.540 -5.014 1.00 96.88 112 GLY A C 1
ATOM 861 O O . GLY A 1 112 ? 3.861 -8.014 -4.067 1.00 96.88 112 GLY A O 1
ATOM 862 N N . LEU A 1 113 ? 3.870 -6.896 -6.009 1.00 98.31 113 LEU A N 1
ATOM 863 C CA . LEU A 1 113 ? 5.343 -6.840 -6.072 1.00 98.31 113 LEU A CA 1
ATOM 864 C C . LEU A 1 113 ? 5.965 -6.178 -4.831 1.00 98.31 113 LEU A C 1
ATOM 866 O O . LEU A 1 113 ? 6.842 -6.738 -4.175 1.00 98.31 113 LEU A O 1
ATOM 870 N N . THR A 1 114 ? 5.451 -5.010 -4.445 1.00 97.62 114 THR A N 1
ATOM 871 C CA . THR A 1 114 ? 5.919 -4.304 -3.244 1.00 97.62 114 THR A CA 1
ATOM 872 C C . THR A 1 114 ? 5.684 -5.126 -1.978 1.00 97.62 114 THR A C 1
ATOM 874 O O . THR A 1 114 ? 6.579 -5.211 -1.146 1.00 97.62 114 THR A O 1
ATOM 877 N N . THR A 1 115 ? 4.534 -5.800 -1.857 1.00 98.50 115 THR A N 1
ATOM 878 C CA . THR A 1 115 ? 4.247 -6.698 -0.727 1.00 98.50 115 THR A CA 1
ATOM 879 C C . THR A 1 115 ? 5.276 -7.815 -0.622 1.00 98.50 115 THR A C 1
ATOM 881 O O . THR A 1 115 ? 5.839 -8.019 0.452 1.00 98.50 115 THR A O 1
ATOM 884 N N . LEU A 1 116 ? 5.562 -8.501 -1.731 1.00 98.56 116 LEU A N 1
ATOM 885 C CA . LEU A 1 116 ? 6.541 -9.586 -1.768 1.00 98.56 116 LEU A CA 1
ATOM 886 C C . LEU A 1 116 ? 7.942 -9.084 -1.398 1.00 98.56 116 LEU A C 1
ATOM 888 O O . LEU A 1 116 ? 8.613 -9.710 -0.584 1.00 98.56 116 LEU A O 1
ATOM 892 N N . ALA A 1 117 ? 8.355 -7.929 -1.928 1.00 98.69 117 ALA A N 1
ATOM 893 C CA . ALA A 1 117 ? 9.651 -7.339 -1.602 1.00 98.69 117 ALA A CA 1
ATOM 894 C C . ALA A 1 117 ? 9.764 -6.916 -0.129 1.00 98.69 117 ALA A C 1
ATOM 896 O O . ALA A 1 117 ? 10.786 -7.161 0.508 1.00 98.69 117 ALA A O 1
ATOM 897 N N . SER A 1 118 ? 8.713 -6.320 0.441 1.00 98.56 118 SER A N 1
ATOM 898 C CA . SER A 1 118 ? 8.694 -5.933 1.856 1.00 98.56 118 SER A CA 1
ATOM 899 C C . SER A 1 118 ? 8.692 -7.137 2.799 1.00 98.56 118 SER A C 1
ATOM 901 O O . SER A 1 118 ? 9.332 -7.081 3.846 1.00 98.56 118 SER A O 1
ATOM 903 N N . VAL A 1 119 ? 7.979 -8.214 2.455 1.00 98.69 119 VAL A N 1
ATOM 904 C CA . VAL A 1 119 ? 7.991 -9.458 3.242 1.00 98.69 119 VAL A CA 1
ATOM 905 C C . VAL A 1 119 ? 9.368 -10.116 3.188 1.00 98.69 119 VAL A C 1
ATOM 907 O O . VAL A 1 119 ? 9.916 -10.466 4.228 1.00 98.69 119 VAL A O 1
ATOM 910 N N . GLU A 1 120 ? 9.972 -10.220 2.006 1.00 98.62 120 GLU A N 1
ATOM 911 C CA . GLU A 1 120 ? 11.307 -10.806 1.865 1.00 98.62 120 GLU A CA 1
ATOM 912 C C . GLU A 1 120 ? 12.371 -10.008 2.634 1.00 98.62 120 GLU A C 1
ATOM 914 O O . GLU A 1 120 ? 13.195 -10.583 3.345 1.00 98.62 120 GLU A O 1
ATOM 919 N N . ALA A 1 121 ? 12.307 -8.674 2.578 1.00 98.50 121 ALA A N 1
ATOM 920 C CA . ALA A 1 121 ? 13.182 -7.814 3.368 1.00 98.50 121 ALA A CA 1
ATOM 921 C C . ALA A 1 121 ? 13.039 -8.068 4.877 1.00 98.50 121 ALA A C 1
ATOM 923 O O . ALA A 1 121 ? 14.050 -8.159 5.576 1.00 98.50 121 ALA A O 1
ATOM 924 N N . ARG A 1 122 ? 11.804 -8.235 5.373 1.00 97.94 122 ARG A N 1
ATOM 925 C CA . ARG A 1 122 ? 11.523 -8.540 6.786 1.00 97.94 122 ARG A CA 1
ATOM 926 C C . ARG A 1 122 ? 12.056 -9.914 7.192 1.00 97.94 122 ARG A C 1
ATOM 928 O O . ARG A 1 122 ? 12.650 -10.034 8.258 1.00 97.94 122 ARG A O 1
ATOM 935 N N . ARG A 1 123 ? 11.886 -10.930 6.340 1.00 98.25 123 ARG A N 1
ATOM 936 C CA . ARG A 1 123 ? 12.377 -12.299 6.581 1.00 98.25 123 ARG A CA 1
ATOM 937 C C . ARG A 1 123 ? 13.893 -12.359 6.701 1.00 98.25 123 ARG A C 1
ATOM 939 O O . ARG A 1 123 ? 14.410 -13.053 7.569 1.00 98.25 123 ARG A O 1
ATOM 946 N N . GLN A 1 124 ? 14.598 -11.614 5.857 1.00 98.25 124 GLN A N 1
ATOM 947 C CA . GLN A 1 124 ? 16.058 -11.540 5.901 1.00 98.25 124 GLN A CA 1
ATOM 948 C C . GLN A 1 124 ? 16.579 -10.679 7.058 1.00 98.25 124 GLN A C 1
ATOM 950 O O . GLN A 1 124 ? 17.707 -10.871 7.505 1.00 98.25 124 GLN A O 1
ATOM 955 N N . ASN A 1 125 ? 15.767 -9.734 7.540 1.00 97.62 125 ASN A N 1
ATOM 956 C CA . ASN A 1 125 ? 16.151 -8.751 8.551 1.00 97.62 125 ASN A CA 1
ATOM 957 C C . ASN A 1 125 ? 15.115 -8.701 9.689 1.00 97.62 125 ASN A C 1
ATOM 959 O O . ASN A 1 125 ? 14.440 -7.680 9.875 1.00 97.62 125 ASN A O 1
ATOM 963 N N . PRO A 1 126 ? 14.950 -9.795 10.455 1.00 96.56 126 PRO A N 1
ATOM 964 C CA . PRO A 1 126 ? 13.932 -9.869 11.494 1.00 96.56 126 PRO A CA 1
ATOM 965 C C . PRO A 1 126 ? 14.147 -8.786 12.559 1.00 96.56 126 PRO A C 1
ATOM 967 O O . PRO A 1 126 ? 15.264 -8.546 13.013 1.00 96.56 126 PRO A O 1
ATOM 970 N N . GLY A 1 127 ? 13.060 -8.118 12.953 1.00 94.06 127 GLY A N 1
ATOM 971 C CA . GLY A 1 127 ? 13.076 -7.033 13.942 1.00 94.06 127 GLY A CA 1
ATOM 972 C C . GLY A 1 127 ? 13.543 -5.671 13.414 1.00 94.06 127 GLY A C 1
ATOM 973 O O . GLY A 1 127 ? 13.438 -4.682 14.137 1.00 94.06 127 GLY A O 1
ATOM 974 N N . MET A 1 128 ? 14.011 -5.580 12.165 1.00 96.69 128 MET A N 1
ATOM 975 C CA . MET A 1 128 ? 14.423 -4.306 11.571 1.00 96.69 128 MET A CA 1
ATOM 976 C C . MET A 1 128 ? 13.231 -3.571 10.956 1.00 96.69 128 MET A C 1
ATOM 978 O O . MET A 1 128 ? 12.440 -4.134 10.196 1.00 96.69 128 MET A O 1
ATOM 982 N N . ALA A 1 129 ? 13.109 -2.281 11.269 1.00 95.38 129 ALA A N 1
ATOM 983 C CA . ALA A 1 129 ? 12.092 -1.428 10.666 1.00 95.38 129 ALA A CA 1
ATOM 984 C C . ALA A 1 129 ? 12.351 -1.250 9.154 1.00 95.38 129 ALA A C 1
ATOM 986 O O . ALA A 1 129 ? 13.507 -1.260 8.735 1.00 95.38 129 ALA A O 1
ATOM 987 N N . PRO A 1 130 ? 11.320 -0.998 8.323 1.00 94.88 130 PRO A N 1
ATOM 988 C CA . PRO A 1 130 ? 11.498 -0.787 6.880 1.00 94.88 130 PRO A CA 1
ATOM 989 C C . PRO A 1 130 ? 12.480 0.332 6.497 1.00 94.88 130 PRO A C 1
ATOM 991 O O . PRO A 1 130 ? 13.018 0.313 5.400 1.00 94.88 130 PRO A O 1
ATOM 994 N N . GLY A 1 131 ? 12.711 1.313 7.377 1.00 94.50 131 GLY A N 1
ATOM 995 C CA . GLY A 1 131 ? 13.672 2.399 7.147 1.00 94.50 131 GLY A CA 1
ATOM 996 C C . GLY A 1 131 ? 15.129 2.065 7.486 1.00 94.50 131 GLY A C 1
ATOM 997 O O . GLY A 1 131 ? 16.013 2.859 7.153 1.00 94.50 131 GLY A O 1
ATOM 998 N N . ASP A 1 132 ? 15.384 0.926 8.139 1.00 98.38 132 ASP A N 1
ATOM 999 C CA . ASP A 1 132 ? 16.735 0.462 8.461 1.00 98.38 132 ASP A CA 1
ATOM 1000 C C . ASP A 1 132 ? 17.533 0.162 7.187 1.00 98.38 132 ASP A C 1
ATOM 1002 O O . ASP A 1 132 ? 17.001 -0.410 6.236 1.00 98.38 132 ASP A O 1
ATOM 1006 N N . ALA A 1 133 ? 18.821 0.510 7.171 1.00 98.19 133 ALA A N 1
ATOM 1007 C CA . ALA A 1 133 ? 19.661 0.391 5.982 1.00 98.19 133 ALA A CA 1
ATOM 1008 C C . ALA A 1 133 ? 19.694 -1.033 5.391 1.00 98.19 133 ALA A C 1
ATOM 1010 O O . ALA A 1 133 ? 19.576 -1.178 4.173 1.00 98.19 133 ALA A O 1
ATOM 1011 N N . LYS A 1 134 ? 19.785 -2.081 6.225 1.00 98.00 134 LYS A N 1
ATOM 1012 C CA . LYS A 1 134 ? 19.825 -3.479 5.754 1.00 98.00 134 LYS A CA 1
ATOM 1013 C C . LYS A 1 134 ? 18.468 -3.938 5.225 1.00 98.00 134 LYS A C 1
ATOM 1015 O O . LYS A 1 134 ? 18.390 -4.648 4.217 1.00 98.00 134 LYS A O 1
ATOM 1020 N N . SER A 1 135 ? 17.394 -3.489 5.878 1.00 98.06 135 SER A N 1
ATOM 1021 C CA . SER A 1 135 ? 16.020 -3.736 5.431 1.00 98.06 135 SER A CA 1
ATOM 1022 C C . SER A 1 135 ? 15.756 -3.082 4.069 1.00 98.06 135 SER A C 1
ATOM 1024 O O . SER A 1 135 ? 15.290 -3.751 3.144 1.00 98.06 135 SER A O 1
ATOM 1026 N N . ARG A 1 136 ? 16.157 -1.814 3.890 1.00 98.62 136 ARG A N 1
ATOM 1027 C CA . ARG A 1 136 ? 16.042 -1.094 2.611 1.00 98.62 136 ARG A CA 1
ATOM 1028 C C . ARG A 1 136 ? 16.861 -1.741 1.497 1.00 98.62 136 ARG A C 1
ATOM 1030 O O . ARG A 1 136 ? 16.352 -1.893 0.391 1.00 98.62 136 ARG A O 1
ATOM 1037 N N . GLU A 1 137 ? 18.092 -2.163 1.778 1.00 98.62 137 GLU A N 1
ATOM 1038 C CA . GLU A 1 137 ? 18.938 -2.865 0.804 1.00 98.62 137 GLU A CA 1
ATOM 1039 C C . GLU A 1 137 ? 18.297 -4.183 0.342 1.00 98.62 137 GLU A C 1
ATOM 1041 O O . GLU A 1 137 ? 18.250 -4.487 -0.854 1.00 98.62 137 GLU A O 1
ATOM 1046 N N . SER A 1 138 ? 17.754 -4.953 1.284 1.00 98.69 138 SER A N 1
ATOM 1047 C CA . SER A 1 138 ? 17.088 -6.225 0.991 1.00 98.69 138 SER A CA 1
ATOM 1048 C C . SER A 1 138 ? 15.800 -6.021 0.193 1.00 98.69 138 SER A C 1
ATOM 1050 O O . SER A 1 138 ? 15.576 -6.722 -0.797 1.00 98.69 138 SER A O 1
ATOM 1052 N N . PHE A 1 139 ? 15.006 -5.007 0.554 1.00 98.81 139 PHE A N 1
ATOM 1053 C CA . PHE A 1 139 ? 13.839 -4.579 -0.218 1.00 98.81 139 PHE A CA 1
ATOM 1054 C C . PHE A 1 139 ? 14.233 -4.177 -1.641 1.00 98.81 139 PHE A C 1
ATOM 1056 O O . PHE A 1 139 ? 13.636 -4.662 -2.600 1.00 98.81 139 PHE A O 1
ATOM 1063 N N . PHE A 1 140 ? 15.249 -3.323 -1.791 1.00 98.81 140 PHE A N 1
ATOM 1064 C CA . PHE A 1 140 ? 15.712 -2.828 -3.085 1.00 98.81 140 PHE A CA 1
ATOM 1065 C C . PHE A 1 140 ? 16.131 -3.967 -4.012 1.00 98.81 140 PHE A C 1
ATOM 1067 O O . PHE A 1 140 ? 15.700 -4.021 -5.169 1.00 98.81 140 PHE A O 1
ATOM 1074 N N . ARG A 1 141 ? 16.943 -4.899 -3.499 1.00 98.75 141 ARG A N 1
ATOM 1075 C CA . ARG A 1 141 ? 17.412 -6.063 -4.256 1.00 98.75 141 ARG A CA 1
ATOM 1076 C C . ARG A 1 141 ? 16.244 -6.917 -4.734 1.00 98.75 141 ARG A C 1
ATOM 1078 O O . ARG A 1 141 ? 16.178 -7.259 -5.915 1.00 98.75 141 ARG A O 1
ATOM 1085 N N . GLU A 1 142 ? 15.317 -7.235 -3.835 1.00 98.69 142 GLU A N 1
ATOM 1086 C CA . GLU A 1 142 ? 14.179 -8.086 -4.166 1.00 98.69 142 GLU A CA 1
ATOM 1087 C C . GLU A 1 142 ? 13.205 -7.395 -5.128 1.00 98.69 142 GLU A C 1
ATOM 1089 O O . GLU A 1 142 ? 12.799 -7.983 -6.131 1.00 98.69 142 GLU A O 1
ATOM 1094 N N . PHE A 1 143 ? 12.882 -6.124 -4.890 1.00 98.81 143 PHE A N 1
ATOM 1095 C CA . PHE A 1 143 ? 12.005 -5.365 -5.773 1.00 98.81 143 PHE A CA 1
ATOM 1096 C C . PHE A 1 143 ? 12.616 -5.212 -7.172 1.00 98.81 143 PHE A C 1
ATOM 1098 O O . PHE A 1 143 ? 11.937 -5.449 -8.169 1.00 98.81 143 PHE A O 1
ATOM 1105 N N . THR A 1 144 ? 13.919 -4.933 -7.270 1.00 98.75 144 THR A N 1
ATOM 1106 C CA . THR A 1 144 ? 14.638 -4.876 -8.555 1.00 98.75 144 THR A CA 1
ATOM 1107 C C . THR A 1 144 ? 14.584 -6.213 -9.296 1.00 98.75 144 THR A C 1
ATOM 1109 O O . THR A 1 144 ? 14.270 -6.245 -10.489 1.00 98.75 144 THR A O 1
ATOM 1112 N N . ARG A 1 145 ? 14.825 -7.331 -8.597 1.00 98.56 145 ARG A N 1
ATOM 1113 C CA . ARG A 1 145 ? 14.731 -8.685 -9.169 1.00 98.56 145 ARG A CA 1
ATOM 1114 C C . ARG A 1 145 ? 13.336 -8.957 -9.736 1.00 98.56 145 ARG A C 1
ATOM 1116 O O . ARG A 1 145 ? 13.210 -9.508 -10.829 1.00 98.56 145 ARG A O 1
ATOM 1123 N N . GLN A 1 146 ? 12.297 -8.553 -9.012 1.00 98.50 146 GLN A N 1
ATOM 1124 C CA . GLN A 1 146 ? 10.912 -8.691 -9.450 1.00 98.50 146 GLN A CA 1
ATOM 1125 C C . GLN A 1 146 ? 10.579 -7.807 -10.661 1.00 98.50 146 GLN A C 1
ATOM 1127 O O . GLN A 1 146 ? 9.936 -8.273 -11.596 1.00 98.50 146 GLN A O 1
ATOM 1132 N N . LEU A 1 147 ? 11.039 -6.554 -10.699 1.00 98.44 147 LEU A N 1
ATOM 1133 C CA . LEU A 1 147 ? 10.817 -5.673 -11.854 1.00 98.44 147 LEU A CA 1
ATOM 1134 C C . LEU A 1 147 ? 11.538 -6.176 -13.117 1.00 98.44 147 LEU A C 1
ATOM 1136 O O . LEU A 1 147 ? 11.028 -6.024 -14.232 1.00 98.44 147 LEU A O 1
ATOM 1140 N N . ALA A 1 148 ? 12.707 -6.801 -12.957 1.00 97.06 148 ALA A N 1
ATOM 1141 C CA . ALA A 1 148 ? 13.473 -7.369 -14.063 1.00 97.06 148 ALA A CA 1
ATOM 1142 C C . ALA A 1 148 ? 12.748 -8.531 -14.766 1.00 97.06 148 ALA A C 1
ATOM 1144 O O . ALA A 1 148 ? 12.948 -8.722 -15.966 1.00 97.06 148 ALA A O 1
ATOM 1145 N N . SER A 1 149 ? 11.883 -9.269 -14.059 1.00 96.25 149 SER A N 1
ATOM 1146 C CA . SER A 1 149 ? 11.117 -10.390 -14.625 1.00 96.25 149 SER A CA 1
ATOM 1147 C C . SER A 1 149 ? 9.828 -9.966 -15.337 1.00 96.25 149 SER A C 1
ATOM 1149 O O . SER A 1 149 ? 9.195 -10.788 -16.002 1.00 96.25 149 SER A O 1
ATOM 1151 N N . LEU A 1 150 ? 9.433 -8.692 -15.234 1.00 97.00 150 LEU A N 1
ATOM 1152 C CA . LEU A 1 150 ? 8.226 -8.201 -15.890 1.00 97.00 150 LEU A CA 1
ATOM 1153 C C . LEU A 1 150 ? 8.354 -8.248 -17.421 1.00 97.00 150 LEU A C 1
ATOM 1155 O O . LEU A 1 150 ? 9.417 -7.914 -17.957 1.00 97.00 150 LEU A O 1
ATOM 1159 N N . PRO A 1 151 ? 7.261 -8.541 -18.155 1.00 95.00 151 PRO A N 1
ATOM 1160 C CA . PRO A 1 151 ? 7.262 -8.481 -19.613 1.00 95.00 151 PRO A CA 1
ATOM 1161 C C . PRO A 1 151 ? 7.756 -7.124 -20.137 1.00 95.00 151 PRO A C 1
ATOM 1163 O O . PRO A 1 151 ? 7.500 -6.075 -19.546 1.00 95.00 151 PRO A O 1
ATOM 1166 N N . ARG A 1 152 ? 8.452 -7.110 -21.277 1.00 94.06 152 ARG A N 1
ATOM 1167 C CA . ARG A 1 152 ? 8.952 -5.872 -21.912 1.00 94.06 152 ARG A CA 1
ATOM 1168 C C . ARG A 1 152 ? 7.921 -5.222 -22.845 1.00 94.06 152 ARG A C 1
ATOM 1170 O O . ARG A 1 152 ? 8.276 -4.667 -23.876 1.00 94.06 152 ARG A O 1
ATOM 1177 N N . THR A 1 153 ? 6.637 -5.323 -22.508 1.00 94.81 153 THR A N 1
ATOM 1178 C CA . THR A 1 153 ? 5.544 -4.791 -23.334 1.00 94.81 153 THR A CA 1
ATOM 1179 C C . THR A 1 153 ? 5.332 -3.289 -23.091 1.00 94.81 153 THR A C 1
ATOM 1181 O O . THR A 1 153 ? 5.623 -2.804 -21.991 1.00 94.81 153 THR A O 1
ATOM 1184 N N . PRO A 1 154 ? 4.761 -2.540 -24.058 1.00 94.38 154 PRO A N 1
ATOM 1185 C CA . PRO A 1 154 ? 4.432 -1.123 -23.867 1.00 94.38 154 PRO A CA 1
ATOM 1186 C C . PRO A 1 154 ? 3.496 -0.865 -22.676 1.00 94.38 154 PRO A C 1
ATOM 1188 O O . PRO A 1 154 ? 3.682 0.101 -21.940 1.00 94.38 154 PRO A O 1
ATOM 1191 N N . ALA A 1 155 ? 2.539 -1.767 -22.424 1.00 95.75 155 ALA A N 1
ATOM 1192 C CA . ALA A 1 155 ? 1.630 -1.674 -21.280 1.00 95.75 155 ALA A CA 1
ATOM 1193 C C . ALA A 1 155 ? 2.372 -1.741 -19.930 1.00 95.75 155 ALA A C 1
ATOM 1195 O O . ALA A 1 155 ? 2.072 -0.976 -19.015 1.00 95.75 155 ALA A O 1
ATOM 1196 N N . ILE A 1 156 ? 3.390 -2.603 -19.812 1.00 96.62 156 ILE A N 1
ATOM 1197 C CA . ILE A 1 156 ? 4.245 -2.660 -18.618 1.00 96.62 156 ILE A CA 1
ATOM 1198 C C . ILE A 1 156 ? 5.098 -1.396 -18.495 1.00 96.62 156 ILE A C 1
ATOM 1200 O O . ILE A 1 156 ? 5.244 -0.880 -17.391 1.00 96.62 156 ILE A O 1
ATOM 1204 N N . ALA A 1 157 ? 5.632 -0.868 -19.599 1.00 95.94 157 ALA A N 1
ATOM 1205 C CA . ALA A 1 157 ? 6.391 0.383 -19.574 1.00 95.94 157 ALA A CA 1
ATOM 1206 C C . ALA A 1 157 ? 5.531 1.567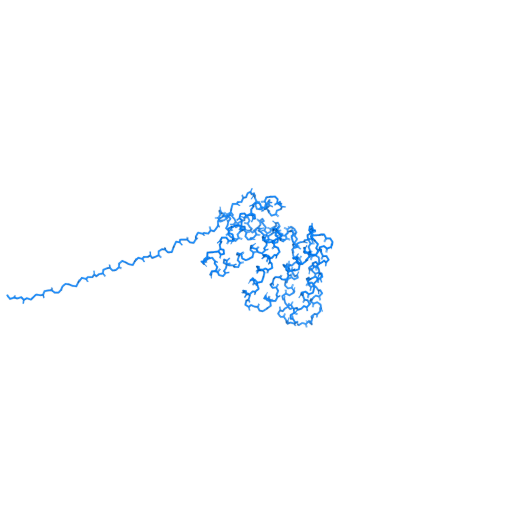 -19.091 1.00 95.94 157 ALA A C 1
ATOM 1208 O O . ALA A 1 157 ? 5.971 2.344 -18.243 1.00 95.94 157 ALA A O 1
ATOM 1209 N N . ALA A 1 158 ? 4.284 1.667 -19.564 1.00 95.94 158 ALA A N 1
ATOM 1210 C CA . ALA A 1 158 ? 3.323 2.656 -19.081 1.00 95.94 158 ALA A CA 1
ATOM 1211 C C . ALA A 1 158 ? 3.002 2.462 -17.588 1.00 95.94 158 ALA A C 1
ATOM 1213 O O . ALA A 1 158 ? 2.997 3.433 -16.832 1.00 95.94 158 ALA A O 1
ATOM 1214 N N . MET A 1 159 ? 2.813 1.215 -17.143 1.00 96.44 159 MET A N 1
ATOM 1215 C CA . MET A 1 159 ? 2.578 0.906 -15.731 1.00 96.44 159 MET A CA 1
ATOM 1216 C C . MET A 1 159 ? 3.771 1.297 -14.848 1.00 96.44 159 MET A C 1
ATOM 1218 O O . MET A 1 159 ? 3.565 1.933 -13.819 1.00 96.44 159 MET A O 1
ATOM 1222 N N . LEU A 1 160 ? 5.010 0.989 -15.256 1.00 97.81 160 LEU A N 1
ATOM 1223 C CA . LEU A 1 160 ? 6.224 1.402 -14.537 1.00 97.81 160 LEU A CA 1
ATOM 1224 C C . LEU A 1 160 ? 6.275 2.925 -14.361 1.00 97.81 160 LEU A C 1
ATOM 1226 O O . LEU A 1 160 ? 6.470 3.394 -13.241 1.00 97.81 160 LEU A O 1
ATOM 1230 N N . ARG A 1 161 ? 6.052 3.689 -15.441 1.00 97.81 161 ARG A N 1
ATOM 1231 C CA . ARG A 1 161 ? 6.033 5.162 -15.403 1.00 97.81 161 ARG A CA 1
ATOM 1232 C C . ARG A 1 161 ? 4.954 5.688 -14.459 1.00 97.81 161 ARG A C 1
ATOM 1234 O O . ARG A 1 161 ? 5.260 6.475 -13.568 1.00 97.81 161 ARG A O 1
ATOM 1241 N N . GLY A 1 162 ? 3.730 5.171 -14.570 1.00 97.38 162 GLY A N 1
ATOM 1242 C CA . GLY A 1 162 ? 2.630 5.567 -13.691 1.00 97.38 162 GLY A CA 1
ATOM 1243 C C . GLY A 1 162 ? 2.877 5.221 -12.218 1.00 97.38 162 GLY A C 1
ATOM 1244 O O . GLY A 1 162 ? 2.539 6.006 -11.335 1.00 97.38 162 GLY A O 1
ATOM 1245 N N . GLN A 1 163 ? 3.491 4.071 -11.913 1.00 97.81 163 GLN A N 1
ATOM 1246 C CA . GLN A 1 163 ? 3.882 3.737 -10.537 1.00 97.81 163 GLN A CA 1
ATOM 1247 C C . GLN A 1 163 ? 4.997 4.653 -10.031 1.00 97.81 163 GLN A C 1
ATOM 1249 O O . GLN A 1 163 ? 4.931 5.133 -8.901 1.00 97.81 163 GLN A O 1
ATOM 1254 N N . ARG A 1 164 ? 5.989 4.952 -10.871 1.00 98.31 164 ARG A N 1
ATOM 1255 C CA . ARG A 1 164 ? 7.083 5.870 -10.544 1.00 98.31 164 ARG A CA 1
ATOM 1256 C C . ARG A 1 164 ? 6.562 7.266 -10.218 1.00 98.31 164 ARG A C 1
ATOM 1258 O O . ARG A 1 164 ? 6.957 7.831 -9.202 1.00 98.31 164 ARG A O 1
ATOM 1265 N N . GLU A 1 165 ? 5.653 7.803 -11.027 1.00 98.06 165 GLU A N 1
ATOM 1266 C CA . GLU A 1 165 ? 4.991 9.091 -10.778 1.00 98.06 165 GLU A CA 1
ATOM 1267 C C . GLU A 1 165 ? 4.212 9.088 -9.459 1.00 98.06 165 GLU A C 1
ATOM 1269 O O . GLU A 1 165 ? 4.392 9.988 -8.637 1.00 98.06 165 GLU A O 1
ATOM 1274 N N . LYS A 1 166 ? 3.417 8.038 -9.208 1.00 96.19 166 LYS A N 1
ATOM 1275 C CA . LYS A 1 166 ? 2.679 7.881 -7.946 1.00 96.19 166 LYS A CA 1
ATOM 1276 C C . LYS A 1 166 ? 3.612 7.900 -6.738 1.00 96.19 166 LYS A C 1
ATOM 1278 O O . LYS A 1 166 ? 3.361 8.650 -5.802 1.00 96.19 166 LYS A O 1
ATOM 1283 N N . ILE A 1 167 ? 4.690 7.112 -6.755 1.00 98.06 167 ILE A N 1
ATOM 1284 C CA . ILE A 1 167 ? 5.661 7.050 -5.649 1.00 98.06 167 ILE A CA 1
ATOM 1285 C C . ILE A 1 167 ? 6.413 8.378 -5.490 1.00 98.06 167 ILE A C 1
ATOM 1287 O O . ILE A 1 167 ? 6.660 8.816 -4.363 1.00 98.06 167 ILE A O 1
ATOM 1291 N N . ALA A 1 168 ? 6.744 9.055 -6.592 1.00 97.88 168 ALA A N 1
ATOM 1292 C CA . ALA A 1 168 ? 7.413 10.351 -6.551 1.00 97.88 168 ALA A CA 1
ATOM 1293 C C . ALA A 1 168 ? 6.553 11.412 -5.847 1.00 97.88 168 ALA A C 1
ATOM 1295 O O . ALA A 1 168 ? 7.095 12.213 -5.085 1.00 97.88 168 ALA A O 1
ATOM 1296 N N . GLY A 1 169 ? 5.231 11.371 -6.027 1.00 96.62 169 GLY A N 1
ATOM 1297 C CA . GLY A 1 169 ? 4.293 12.263 -5.346 1.00 96.62 169 GLY A CA 1
ATOM 1298 C C . GLY A 1 169 ? 4.089 11.977 -3.854 1.00 96.62 169 GLY A C 1
ATOM 1299 O O . GLY A 1 169 ? 3.527 12.818 -3.162 1.00 96.62 169 GLY A O 1
ATOM 1300 N N . LEU A 1 170 ? 4.535 10.829 -3.330 1.00 97.06 170 LEU A N 1
ATOM 1301 C CA . LEU A 1 170 ? 4.332 10.493 -1.919 1.00 97.06 170 LEU A CA 1
ATOM 1302 C C . LEU A 1 170 ? 5.312 11.239 -1.009 1.00 97.06 170 LEU A C 1
ATOM 1304 O O . LEU A 1 170 ? 6.520 11.002 -1.040 1.00 97.06 170 LEU A O 1
ATOM 1308 N N . THR A 1 171 ? 4.768 12.059 -0.119 1.00 98.25 171 THR A N 1
ATOM 1309 C CA . THR A 1 171 ? 5.457 12.624 1.049 1.00 98.25 171 THR A CA 1
ATOM 1310 C C . THR A 1 171 ? 4.597 12.466 2.301 1.00 98.25 171 THR A C 1
ATOM 1312 O O . THR A 1 171 ? 3.392 12.203 2.215 1.00 98.25 171 THR A O 1
ATOM 1315 N N . LYS A 1 172 ? 5.186 12.667 3.485 1.00 98.19 172 LYS A N 1
ATOM 1316 C CA . LYS A 1 172 ? 4.423 12.678 4.740 1.00 98.19 172 LYS A CA 1
ATOM 1317 C C . LYS A 1 172 ? 3.298 13.718 4.691 1.00 98.19 172 LYS A C 1
ATOM 1319 O O . LYS A 1 172 ? 2.173 13.421 5.076 1.00 98.19 172 LYS A O 1
ATOM 1324 N N . GLU A 1 173 ? 3.584 14.902 4.168 1.00 98.31 173 GLU A N 1
ATOM 1325 C CA . GLU A 1 173 ? 2.647 16.021 4.063 1.00 98.31 173 GLU A CA 1
ATOM 1326 C C . GLU A 1 173 ? 1.473 15.668 3.150 1.00 98.31 173 GLU A C 1
ATOM 1328 O O . GLU A 1 173 ? 0.330 15.892 3.537 1.00 98.31 173 GLU A O 1
ATOM 1333 N N . THR A 1 174 ? 1.731 15.051 1.990 1.00 98.19 174 THR A N 1
ATOM 1334 C CA . THR A 1 174 ? 0.664 14.630 1.061 1.00 98.19 174 THR A CA 1
ATOM 1335 C C . THR A 1 174 ? -0.254 13.566 1.669 1.00 98.19 174 THR A C 1
ATOM 1337 O O . THR A 1 174 ? -1.463 13.620 1.476 1.00 98.19 174 THR A O 1
ATOM 1340 N N . LEU A 1 175 ? 0.287 12.647 2.476 1.00 98.31 175 LEU A N 1
ATOM 1341 C CA . LEU A 1 175 ? -0.482 11.595 3.153 1.00 98.31 175 LEU A CA 1
ATOM 1342 C C . LEU A 1 175 ? -1.328 12.148 4.312 1.00 98.31 175 LEU A C 1
ATOM 1344 O O . LEU A 1 175 ? -2.470 11.736 4.528 1.00 98.31 175 LEU A O 1
ATOM 1348 N N . LEU A 1 176 ? -0.787 13.118 5.053 1.00 98.50 176 LEU A N 1
ATOM 1349 C CA . LEU A 1 176 ? -1.543 13.826 6.086 1.00 98.50 176 LEU A CA 1
ATOM 1350 C C . LEU A 1 176 ? -2.581 14.783 5.480 1.00 98.50 176 LEU A C 1
ATOM 1352 O O . LEU A 1 176 ? -3.628 15.002 6.086 1.00 98.50 176 LEU A O 1
ATOM 1356 N N . ALA A 1 177 ? -2.318 15.345 4.298 1.00 98.38 177 ALA A N 1
ATOM 1357 C CA . ALA A 1 177 ? -3.301 16.102 3.526 1.00 98.38 177 ALA A CA 1
ATOM 1358 C C . ALA A 1 177 ? -4.435 15.195 3.023 1.00 98.38 177 ALA A C 1
ATOM 1360 O O . ALA A 1 177 ? -5.587 15.522 3.257 1.00 98.38 177 ALA A O 1
ATOM 1361 N N . GLU A 1 178 ? -4.145 14.004 2.480 1.00 98.06 178 GLU A N 1
ATOM 1362 C CA . GLU A 1 178 ? -5.170 13.005 2.110 1.00 98.06 178 GLU A CA 1
ATOM 1363 C C . GLU A 1 178 ? -6.119 12.713 3.288 1.00 98.06 178 GLU A C 1
ATOM 1365 O O . GLU A 1 178 ? -7.340 12.705 3.135 1.00 98.06 178 GLU A O 1
ATOM 1370 N N . THR A 1 179 ? -5.577 12.576 4.501 1.00 98.44 179 THR A N 1
ATOM 1371 C CA . THR A 1 179 ? -6.399 12.370 5.706 1.00 98.44 179 THR A CA 1
ATOM 1372 C C . THR A 1 179 ? -7.285 13.576 6.035 1.00 98.44 179 THR A C 1
ATOM 1374 O O . THR A 1 179 ? -8.454 13.396 6.376 1.00 98.44 179 THR A O 1
ATOM 1377 N N . ARG A 1 180 ? -6.748 14.798 5.936 1.00 98.62 180 ARG A N 1
ATOM 1378 C CA . ARG A 1 180 ? -7.473 16.046 6.242 1.00 98.62 180 ARG A CA 1
ATOM 1379 C C . ARG A 1 180 ? -8.522 16.403 5.209 1.00 98.62 180 ARG A C 1
ATOM 1381 O O . ARG A 1 180 ? -9.623 16.779 5.582 1.00 98.62 180 ARG A O 1
ATOM 1388 N N . ASP A 1 181 ? -8.174 16.274 3.941 1.00 98.50 181 ASP A N 1
ATOM 1389 C CA . ASP A 1 181 ? -8.917 16.896 2.851 1.00 98.50 181 ASP A CA 1
ATOM 1390 C C . ASP A 1 181 ? -9.871 15.896 2.178 1.00 98.50 181 ASP A C 1
ATOM 1392 O O . ASP A 1 181 ? -10.819 16.299 1.507 1.00 98.50 181 ASP A O 1
ATOM 1396 N N . VAL A 1 182 ? -9.649 14.588 2.374 1.00 98.12 182 VAL A N 1
ATOM 1397 C CA . VAL A 1 182 ? -10.476 13.520 1.788 1.00 98.12 182 VAL A CA 1
ATOM 1398 C C . VAL A 1 182 ? -11.168 12.687 2.864 1.00 98.12 182 VAL A C 1
ATOM 1400 O O . VAL A 1 182 ? -12.395 12.588 2.859 1.00 98.12 182 VAL A O 1
ATOM 1403 N N . ILE A 1 183 ? -10.406 12.098 3.792 1.00 98.31 183 ILE A N 1
ATOM 1404 C CA . ILE A 1 183 ? -10.950 11.099 4.729 1.00 98.31 183 ILE A CA 1
ATOM 1405 C C . ILE A 1 183 ? -11.850 11.748 5.788 1.00 98.31 183 ILE A C 1
ATOM 1407 O O . ILE A 1 183 ? -12.968 11.284 6.005 1.00 98.31 183 ILE A O 1
ATOM 1411 N N . ILE A 1 184 ? -11.395 12.828 6.436 1.00 98.38 184 ILE A N 1
ATOM 1412 C CA . ILE A 1 184 ? -12.189 13.537 7.455 1.00 98.38 184 ILE A CA 1
ATOM 1413 C C . ILE A 1 184 ? -13.536 14.024 6.882 1.00 98.38 184 ILE A C 1
ATOM 1415 O O . ILE A 1 184 ? -14.565 13.646 7.442 1.00 98.38 184 ILE A O 1
ATOM 1419 N N . PRO A 1 185 ? -13.590 14.733 5.735 1.00 98.44 185 PRO A N 1
ATOM 1420 C CA . PRO A 1 185 ? -14.864 15.152 5.148 1.00 98.44 185 PRO A CA 1
ATOM 1421 C C . PRO A 1 185 ? -15.778 13.988 4.744 1.00 98.44 185 PRO A C 1
ATOM 1423 O O . PRO A 1 185 ? -17.002 14.123 4.767 1.00 98.44 185 PRO A O 1
ATOM 1426 N N . ALA A 1 186 ? -15.214 12.841 4.344 1.00 97.19 186 ALA A N 1
ATOM 1427 C CA . ALA A 1 186 ? -16.000 11.643 4.056 1.00 97.19 186 ALA A CA 1
ATOM 1428 C C . ALA A 1 186 ? -16.651 11.078 5.328 1.00 97.19 186 ALA A C 1
ATOM 1430 O O . ALA A 1 186 ? -17.856 10.827 5.324 1.00 97.19 186 ALA A O 1
ATOM 1431 N N . LEU A 1 187 ? -15.886 10.968 6.419 1.00 97.31 187 LEU A N 1
ATOM 1432 C CA . LEU A 1 187 ? -16.384 10.547 7.732 1.00 97.31 187 LEU A CA 1
ATOM 1433 C C . LEU A 1 187 ? -17.476 11.483 8.258 1.00 97.31 187 LEU A C 1
ATOM 1435 O O . LEU A 1 187 ? -18.511 11.009 8.715 1.00 97.31 187 LEU A O 1
ATOM 1439 N N . GLU A 1 188 ? -17.277 12.798 8.160 1.00 97.25 188 GLU A N 1
ATOM 1440 C CA . GLU A 1 188 ? -18.251 13.800 8.611 1.00 97.25 188 GLU A CA 1
ATOM 1441 C C . GLU A 1 188 ? -19.564 13.713 7.829 1.00 97.25 188 GLU A C 1
ATOM 1443 O O . GLU A 1 188 ? -20.640 13.695 8.422 1.00 97.25 188 GLU A O 1
ATOM 1448 N N . ARG A 1 189 ? -19.485 13.602 6.496 1.00 96.81 189 ARG A N 1
ATOM 1449 C CA . ARG A 1 189 ? -20.671 13.464 5.636 1.00 96.81 189 ARG A CA 1
ATOM 1450 C C . ARG A 1 189 ? -21.435 12.176 5.921 1.00 96.81 189 ARG A C 1
ATOM 1452 O O . ARG A 1 189 ? -22.657 12.148 5.804 1.00 96.81 189 ARG A O 1
ATOM 1459 N N . ARG A 1 190 ? -20.706 11.107 6.231 1.00 93.81 190 ARG A N 1
ATOM 1460 C CA . ARG A 1 190 ? -21.260 9.777 6.465 1.00 93.81 190 ARG A CA 1
ATOM 1461 C C . ARG A 1 190 ? -21.816 9.609 7.881 1.00 93.81 190 ARG A C 1
ATOM 1463 O O . ARG A 1 190 ? -22.777 8.873 8.064 1.00 93.81 190 ARG A O 1
ATOM 1470 N N . GLY A 1 191 ? -21.216 10.274 8.866 1.00 95.38 191 GLY A N 1
ATOM 1471 C CA . GLY A 1 191 ? -21.550 10.162 10.288 1.00 95.38 191 GLY A CA 1
ATOM 1472 C C . GLY A 1 191 ? -20.899 8.972 11.006 1.00 95.38 191 GLY A C 1
ATOM 1473 O O . GLY A 1 191 ? -20.941 8.908 12.233 1.00 95.38 191 GLY A O 1
ATOM 1474 N N . HIS A 1 192 ? -20.263 8.045 10.282 1.00 94.88 192 HIS A N 1
ATOM 1475 C CA . HIS A 1 192 ? -19.550 6.894 10.847 1.00 94.88 192 HIS A CA 1
ATOM 1476 C C . HIS A 1 192 ? -18.392 6.428 9.960 1.00 94.88 192 HIS A C 1
ATOM 1478 O O . HIS A 1 192 ? -18.324 6.763 8.781 1.00 94.88 192 HIS A O 1
ATOM 1484 N N . CYS A 1 193 ? -17.496 5.615 10.528 1.00 97.00 193 CYS A N 1
ATOM 1485 C CA . CYS A 1 193 ? -16.418 4.949 9.794 1.00 97.00 193 CYS A CA 1
ATOM 1486 C C . CYS A 1 193 ? -16.916 3.608 9.241 1.00 97.00 193 CYS A C 1
ATOM 1488 O O . CYS A 1 193 ? -17.170 2.682 10.017 1.00 97.00 193 CYS A O 1
ATOM 1490 N N . GLY A 1 194 ? -17.099 3.523 7.920 1.00 95.94 194 GLY A N 1
ATOM 1491 C CA . GLY A 1 194 ? -17.420 2.291 7.201 1.00 95.94 194 GLY A CA 1
ATOM 1492 C C . GLY A 1 194 ? -16.170 1.615 6.634 1.00 95.94 194 GLY A C 1
ATOM 1493 O O . GLY A 1 194 ? -15.035 1.997 6.927 1.00 95.94 194 GLY A O 1
ATOM 1494 N N . LEU A 1 195 ? -16.364 0.591 5.795 1.00 95.75 195 LEU A N 1
ATOM 1495 C CA . LEU A 1 195 ? -15.246 -0.174 5.221 1.00 95.75 195 LEU A CA 1
ATOM 1496 C C . LEU A 1 195 ? -14.348 0.689 4.325 1.00 95.75 195 LEU A C 1
ATOM 1498 O O . LEU A 1 195 ? -13.132 0.503 4.321 1.00 95.75 195 LEU A O 1
ATOM 1502 N N . ALA A 1 196 ? -14.936 1.628 3.582 1.00 96.06 196 ALA A N 1
ATOM 1503 C CA . ALA A 1 196 ? -14.191 2.521 2.701 1.00 96.06 196 ALA A CA 1
ATOM 1504 C C . ALA A 1 196 ? -13.280 3.469 3.497 1.00 96.06 196 ALA A C 1
ATOM 1506 O O . ALA A 1 196 ? -12.096 3.592 3.184 1.00 96.06 196 ALA A O 1
ATOM 1507 N N . GLU A 1 197 ? -13.799 4.096 4.554 1.00 97.75 197 GLU A N 1
ATOM 1508 C CA . GLU A 1 197 ? -13.018 5.003 5.397 1.00 97.75 197 GLU A CA 1
ATOM 1509 C C . GLU A 1 197 ? -11.951 4.236 6.195 1.00 97.75 197 GLU A C 1
ATOM 1511 O O . GLU A 1 197 ? -10.810 4.694 6.310 1.00 97.75 197 GLU A O 1
ATOM 1516 N N . ALA A 1 198 ? -12.275 3.032 6.680 1.00 98.12 198 ALA A N 1
ATOM 1517 C CA . ALA A 1 198 ? -11.316 2.179 7.373 1.00 98.12 198 ALA A CA 1
ATOM 1518 C C . ALA A 1 198 ? -10.161 1.733 6.463 1.00 98.12 198 ALA A C 1
ATOM 1520 O O . ALA A 1 198 ? -8.997 1.828 6.864 1.00 98.12 198 ALA A O 1
ATOM 1521 N N . ASP A 1 199 ? -10.455 1.308 5.229 1.00 98.38 199 ASP A N 1
ATOM 1522 C CA . ASP A 1 199 ? -9.435 0.996 4.222 1.00 98.38 199 ASP A CA 1
ATOM 1523 C C . ASP A 1 199 ? -8.518 2.201 3.964 1.00 98.38 199 ASP A C 1
ATOM 1525 O O . ASP A 1 199 ? -7.295 2.049 3.965 1.00 98.38 199 ASP A O 1
ATOM 1529 N N . GLN A 1 200 ? -9.080 3.403 3.793 1.00 98.19 200 GLN A N 1
ATOM 1530 C CA . GLN A 1 200 ? -8.297 4.617 3.552 1.00 98.19 200 GLN A CA 1
ATOM 1531 C C . GLN A 1 200 ? -7.352 4.933 4.719 1.00 98.19 200 GLN A C 1
ATOM 1533 O O . GLN A 1 200 ? -6.163 5.168 4.494 1.00 98.19 200 GLN A O 1
ATOM 1538 N N . LEU A 1 201 ? -7.833 4.873 5.964 1.00 98.62 201 LEU A N 1
ATOM 1539 C CA . LEU A 1 201 ? -7.007 5.107 7.156 1.00 98.62 201 LEU A CA 1
ATOM 1540 C C . LEU A 1 201 ? -5.875 4.081 7.280 1.00 98.62 201 LEU A C 1
ATOM 1542 O O . LEU A 1 201 ? -4.715 4.445 7.507 1.00 98.62 201 LEU A O 1
ATOM 1546 N N . VAL A 1 202 ? -6.189 2.798 7.082 1.00 98.69 202 VAL A N 1
ATOM 1547 C CA . VAL A 1 202 ? -5.198 1.713 7.096 1.00 98.69 202 VAL A CA 1
ATOM 1548 C C . VAL A 1 202 ? -4.165 1.905 5.983 1.00 98.69 202 VAL A C 1
ATOM 1550 O O . VAL A 1 202 ? -2.962 1.760 6.215 1.00 98.69 202 VAL A O 1
ATOM 1553 N N . ARG A 1 203 ? -4.610 2.277 4.781 1.00 98.38 203 ARG A N 1
ATOM 1554 C CA . ARG A 1 203 ? -3.757 2.527 3.615 1.00 98.38 203 ARG A CA 1
ATOM 1555 C C . ARG A 1 203 ? -2.820 3.710 3.840 1.00 98.38 203 ARG A C 1
ATOM 1557 O O . ARG A 1 203 ? -1.630 3.586 3.546 1.00 98.38 203 ARG A O 1
ATOM 1564 N N . VAL A 1 204 ? -3.311 4.830 4.374 1.00 98.69 204 VAL A N 1
ATOM 1565 C CA . VAL A 1 204 ? -2.468 5.990 4.711 1.00 98.69 204 VAL A CA 1
ATOM 1566 C C . VAL A 1 204 ? -1.410 5.591 5.734 1.00 98.69 204 VAL A C 1
ATOM 1568 O O . VAL A 1 204 ? -0.224 5.858 5.519 1.00 98.69 204 VAL A O 1
ATOM 1571 N N . ARG A 1 205 ? -1.798 4.884 6.805 1.00 98.56 205 ARG A N 1
ATOM 1572 C CA . ARG A 1 205 ? -0.838 4.389 7.800 1.00 98.56 205 ARG A CA 1
ATOM 1573 C C . ARG A 1 205 ? 0.216 3.490 7.161 1.00 98.56 205 ARG A C 1
ATOM 1575 O O . ARG A 1 205 ? 1.404 3.701 7.393 1.00 98.56 205 ARG A O 1
ATOM 1582 N N . HIS A 1 206 ? -0.196 2.524 6.342 1.00 98.44 206 HIS A N 1
ATOM 1583 C CA . HIS A 1 206 ? 0.723 1.629 5.639 1.00 98.44 206 HIS A CA 1
ATOM 1584 C C . HIS A 1 206 ? 1.705 2.407 4.752 1.00 98.44 206 HIS A C 1
ATOM 1586 O O . HIS A 1 206 ? 2.910 2.158 4.796 1.00 98.44 206 HIS A O 1
ATOM 1592 N N . ARG A 1 207 ? 1.229 3.411 4.006 1.00 98.44 207 ARG A N 1
ATOM 1593 C CA . ARG A 1 207 ? 2.107 4.271 3.204 1.00 98.44 207 ARG A CA 1
ATOM 1594 C C . ARG A 1 207 ? 3.117 5.024 4.071 1.00 98.44 207 ARG A C 1
ATOM 1596 O O . ARG A 1 207 ? 4.288 5.058 3.707 1.00 98.44 207 ARG A O 1
ATOM 1603 N N . LEU A 1 208 ? 2.703 5.559 5.221 1.00 98.50 208 LEU A N 1
ATOM 1604 C CA . LEU A 1 208 ? 3.589 6.279 6.144 1.00 98.50 208 LEU A CA 1
ATOM 1605 C C . LEU A 1 208 ? 4.696 5.391 6.731 1.00 98.50 208 LEU A C 1
ATOM 1607 O O . LEU A 1 208 ? 5.840 5.831 6.809 1.00 98.50 208 LEU A O 1
ATOM 1611 N N . VAL A 1 209 ? 4.370 4.164 7.152 1.00 97.88 209 VAL A N 1
ATOM 1612 C CA . VAL A 1 209 ? 5.299 3.331 7.945 1.00 97.88 209 VAL A CA 1
ATOM 1613 C C . VAL A 1 209 ? 5.971 2.205 7.168 1.00 97.88 209 VAL A C 1
ATOM 1615 O O . VAL A 1 209 ? 6.949 1.640 7.648 1.00 97.88 209 VAL A O 1
ATOM 1618 N N . SER A 1 210 ? 5.459 1.850 5.990 1.00 97.00 210 SER A N 1
ATOM 1619 C CA . SER A 1 210 ? 5.979 0.733 5.191 1.00 97.00 210 SER A CA 1
ATOM 1620 C C . SER A 1 210 ? 6.476 1.151 3.812 1.00 97.00 210 SER A C 1
ATOM 1622 O O . SER A 1 210 ? 7.440 0.563 3.341 1.00 97.00 210 SER A O 1
ATOM 1624 N N . ILE A 1 211 ? 5.866 2.159 3.175 1.00 97.94 211 ILE A N 1
ATOM 1625 C CA . ILE A 1 211 ? 6.236 2.576 1.808 1.00 97.94 211 ILE A CA 1
ATOM 1626 C C . ILE A 1 211 ? 7.189 3.768 1.813 1.00 97.94 211 ILE A C 1
ATOM 1628 O O . ILE A 1 211 ? 8.231 3.732 1.165 1.00 97.94 211 ILE A O 1
ATOM 1632 N N . LEU A 1 212 ? 6.861 4.825 2.558 1.00 98.38 212 LEU A N 1
ATOM 1633 C CA . LEU A 1 212 ? 7.677 6.035 2.624 1.00 98.38 212 LEU A CA 1
ATOM 1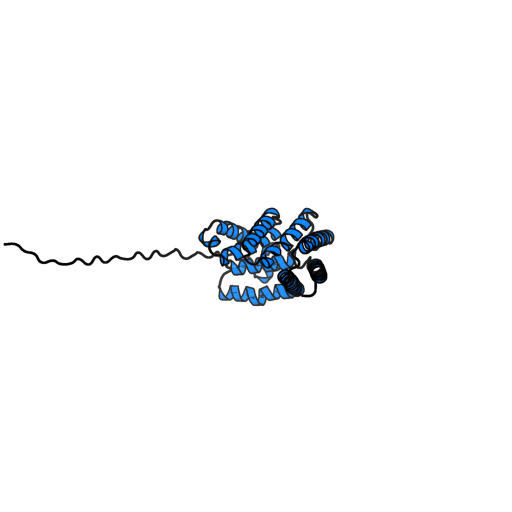634 C C . LEU A 1 212 ? 9.130 5.761 3.067 1.00 98.38 212 LEU A C 1
ATOM 1636 O O . LEU A 1 212 ? 10.028 6.348 2.461 1.00 98.38 212 LEU A O 1
ATOM 1640 N N . PRO A 1 213 ? 9.406 4.847 4.024 1.00 98.44 213 PRO A N 1
ATOM 1641 C CA . PRO A 1 213 ? 10.780 4.542 4.425 1.00 98.44 213 PRO A CA 1
ATOM 1642 C C . PRO A 1 213 ? 11.655 3.914 3.331 1.00 98.44 213 PRO A C 1
ATOM 1644 O O . PRO A 1 213 ? 12.871 4.035 3.412 1.00 98.44 213 PRO A O 1
ATOM 1647 N N . VAL A 1 214 ? 11.055 3.278 2.316 1.00 98.50 214 VAL A N 1
ATOM 1648 C CA . VAL A 1 214 ? 11.746 2.649 1.168 1.00 98.50 214 VAL A CA 1
ATOM 1649 C C . VAL A 1 214 ? 11.506 3.413 -0.141 1.00 98.50 214 VAL A C 1
ATOM 1651 O O . VAL A 1 214 ? 11.697 2.884 -1.241 1.00 98.50 214 VAL A O 1
ATOM 1654 N N . ARG A 1 215 ? 11.021 4.660 -0.058 1.00 98.62 215 ARG A N 1
ATOM 1655 C CA . ARG A 1 215 ? 10.627 5.456 -1.231 1.00 98.62 215 ARG A CA 1
ATOM 1656 C C . ARG A 1 215 ? 11.791 5.670 -2.196 1.00 98.62 215 ARG A C 1
ATOM 1658 O O . ARG A 1 215 ? 11.595 5.550 -3.403 1.00 98.62 215 ARG A O 1
ATOM 1665 N N . THR A 1 216 ? 12.977 5.985 -1.679 1.00 98.56 216 THR A N 1
ATOM 1666 C CA . THR A 1 216 ? 14.172 6.243 -2.496 1.00 98.56 216 THR A CA 1
ATOM 1667 C C . THR A 1 216 ? 14.558 5.008 -3.304 1.00 98.56 216 THR A C 1
ATOM 1669 O O . THR A 1 216 ? 14.698 5.085 -4.522 1.00 98.56 216 THR A O 1
ATOM 1672 N N . GLU A 1 217 ? 14.636 3.856 -2.645 1.00 98.69 217 GLU A N 1
ATOM 1673 C CA . GLU A 1 217 ? 14.946 2.566 -3.256 1.00 98.69 217 GLU A CA 1
ATOM 1674 C C . GLU A 1 217 ? 13.882 2.161 -4.283 1.00 98.69 217 GLU A C 1
ATOM 1676 O O . GLU A 1 217 ? 14.204 1.667 -5.363 1.00 98.69 217 GLU A O 1
ATOM 1681 N N . THR A 1 218 ? 12.608 2.422 -3.979 1.00 98.69 218 THR A N 1
ATOM 1682 C CA . THR A 1 218 ? 11.497 2.168 -4.905 1.00 98.69 218 THR A CA 1
ATOM 1683 C C . THR A 1 218 ? 11.645 2.994 -6.184 1.00 98.69 218 THR A C 1
ATOM 1685 O O . THR A 1 218 ? 11.516 2.446 -7.279 1.00 98.69 218 THR A O 1
ATOM 1688 N N . LEU A 1 219 ? 11.940 4.295 -6.068 1.00 98.81 219 LEU A N 1
ATOM 1689 C CA . LEU A 1 219 ? 12.154 5.174 -7.224 1.00 98.81 219 LEU A CA 1
ATOM 1690 C C . LEU A 1 219 ? 13.366 4.737 -8.045 1.00 98.81 219 LEU A C 1
ATOM 1692 O O . LEU A 1 219 ? 13.248 4.600 -9.258 1.00 98.81 219 LEU A O 1
ATOM 1696 N N . GLN A 1 220 ? 14.486 4.439 -7.386 1.00 98.69 220 GLN A N 1
ATOM 1697 C CA . GLN A 1 220 ? 15.698 3.965 -8.052 1.00 98.69 220 GLN A CA 1
ATOM 1698 C C . GLN A 1 220 ? 15.447 2.672 -8.845 1.00 98.69 220 GLN A C 1
ATOM 1700 O O . GLN A 1 220 ? 15.875 2.557 -9.994 1.00 98.69 220 GLN A O 1
ATOM 1705 N N . ALA A 1 221 ? 14.732 1.707 -8.259 1.00 98.75 221 ALA A N 1
ATOM 1706 C CA . ALA A 1 221 ? 14.416 0.443 -8.920 1.00 98.75 221 ALA A CA 1
ATOM 1707 C C . ALA A 1 221 ? 13.478 0.642 -10.123 1.00 98.75 221 ALA A C 1
ATOM 1709 O O . ALA A 1 221 ? 13.677 0.030 -11.176 1.00 98.75 221 ALA A O 1
ATOM 1710 N N . LEU A 1 222 ? 12.474 1.516 -9.990 1.00 98.56 222 LEU A N 1
ATOM 1711 C CA . LEU A 1 222 ? 11.551 1.846 -11.077 1.00 98.56 222 LEU A CA 1
ATOM 1712 C C . LEU A 1 222 ? 12.259 2.581 -12.219 1.00 98.56 222 LEU A C 1
ATOM 1714 O O . LEU A 1 222 ? 12.088 2.188 -13.372 1.00 98.56 222 LEU A O 1
ATOM 1718 N N . ASP A 1 223 ? 13.079 3.589 -11.916 1.00 98.50 223 ASP A N 1
ATOM 1719 C CA . ASP A 1 223 ? 13.838 4.346 -12.917 1.00 98.50 223 ASP A CA 1
ATOM 1720 C C . ASP A 1 223 ? 14.785 3.412 -13.700 1.00 98.50 223 ASP A C 1
ATOM 1722 O O . ASP A 1 223 ? 14.810 3.448 -14.933 1.00 98.50 223 ASP A O 1
ATOM 1726 N N . ALA A 1 224 ? 15.474 2.488 -13.019 1.00 98.06 224 ALA A N 1
ATOM 1727 C CA . ALA A 1 224 ? 16.309 1.475 -13.671 1.00 98.06 224 ALA A CA 1
ATOM 1728 C C . ALA A 1 224 ? 15.493 0.515 -14.561 1.00 98.06 224 ALA A C 1
ATOM 1730 O O . ALA A 1 224 ? 15.888 0.212 -15.690 1.00 98.06 224 ALA A O 1
ATOM 1731 N N . ALA A 1 225 ? 14.330 0.054 -14.089 1.00 97.56 225 ALA A N 1
ATOM 1732 C CA . ALA A 1 225 ? 13.459 -0.838 -14.855 1.00 97.56 225 ALA A CA 1
ATOM 1733 C C . ALA A 1 225 ? 12.859 -0.165 -16.105 1.00 97.56 225 ALA A C 1
ATOM 1735 O O . ALA A 1 225 ? 12.653 -0.847 -17.119 1.00 97.56 225 ALA A O 1
ATOM 1736 N N . ILE A 1 226 ? 12.588 1.145 -16.031 1.00 97.31 226 ILE A N 1
ATOM 1737 C CA . ILE A 1 226 ? 12.145 1.984 -17.153 1.00 97.31 226 ILE A CA 1
ATOM 1738 C C . ILE A 1 226 ? 13.286 2.162 -18.156 1.00 97.31 226 ILE A C 1
ATOM 1740 O O . ILE A 1 226 ? 13.083 1.897 -19.337 1.00 97.31 226 ILE A O 1
ATOM 1744 N N . ALA A 1 227 ? 14.482 2.548 -17.700 1.00 95.38 227 ALA A N 1
ATOM 1745 C CA . ALA A 1 227 ? 15.641 2.772 -18.567 1.00 95.38 227 ALA A CA 1
ATOM 1746 C C . ALA A 1 227 ? 16.071 1.506 -19.330 1.00 95.38 227 ALA A C 1
ATOM 1748 O O . ALA A 1 227 ? 16.516 1.582 -20.472 1.00 95.38 227 ALA A O 1
ATOM 1749 N N . ALA A 1 228 ? 15.889 0.327 -18.731 1.00 93.69 228 ALA A N 1
ATOM 1750 C CA . ALA A 1 228 ? 16.172 -0.958 -19.369 1.00 93.69 228 ALA A CA 1
ATOM 1751 C C . ALA A 1 228 ? 15.152 -1.368 -20.455 1.00 93.69 228 ALA A C 1
ATOM 1753 O O . ALA A 1 228 ? 15.250 -2.474 -21.001 1.00 93.69 228 ALA A O 1
ATOM 1754 N N . ARG A 1 229 ? 14.135 -0.543 -20.741 1.00 89.00 229 ARG A N 1
ATOM 1755 C CA . ARG A 1 229 ? 13.101 -0.814 -21.749 1.00 89.00 229 ARG A CA 1
ATOM 1756 C C . ARG A 1 229 ? 13.232 0.164 -22.914 1.00 89.00 229 ARG A C 1
ATOM 1758 O O . ARG A 1 229 ? 13.535 1.332 -22.690 1.00 89.00 229 ARG A O 1
ATOM 1765 N N . PRO A 1 230 ? 13.006 -0.299 -24.155 1.00 74.06 230 PRO A N 1
ATOM 1766 C CA . PRO A 1 230 ? 13.068 0.576 -25.317 1.00 74.06 230 PRO A CA 1
ATOM 1767 C C . PRO A 1 230 ? 12.050 1.712 -25.177 1.00 74.06 230 PRO A C 1
ATOM 1769 O O . PRO A 1 230 ? 10.942 1.497 -24.675 1.00 74.06 230 PRO A O 1
ATOM 1772 N N . ALA A 1 231 ? 12.431 2.911 -25.620 1.00 61.72 231 ALA A N 1
ATOM 1773 C CA . ALA A 1 231 ? 11.501 4.019 -25.777 1.00 61.72 231 ALA A CA 1
ATOM 1774 C C . ALA A 1 231 ? 10.475 3.618 -26.846 1.00 61.72 231 ALA A C 1
ATOM 1776 O O . ALA A 1 231 ? 10.806 3.536 -28.025 1.00 61.72 231 ALA A O 1
ATOM 1777 N N . SER A 1 232 ? 9.275 3.252 -26.400 1.00 52.06 232 SER A N 1
ATOM 1778 C CA . SER A 1 232 ? 8.105 3.034 -27.252 1.00 52.06 232 SER A CA 1
ATOM 1779 C C . SER A 1 232 ? 7.558 4.363 -27.740 1.00 52.06 232 SER A C 1
ATOM 1781 O O . SER A 1 232 ? 7.307 5.195 -26.832 1.00 52.06 232 SER A O 1
#

pLDDT: mean 90.61, std 17.4, range [32.62, 98.81]

Secondary structure (DSSP, 8-state):
-------------------PPP--------SS-HHHHHH-HHHHHHHHHHHHHHHHHHHT-HHHHHSHHHHHHHHHHHHHHHHHHT-HHHHHHHHHHHHHT--SHHHHHHTTHHHHHHHHHHHHSTT--TTSHHHHHHHHHHHHHHHHTS---HHHHHHHHHHHHHHHT--HHHHHHHIIIIIHHHHHHHSS--HHHHHHHHHHHHIIIIIGGGHHHHHHHHHHHHHTS---

Radius of gyration: 24.41 Å; chains: 1; bounding box: 105×45×47 Å